Protein AF-A0A4S8K5V3-F1 (afdb_monomer_lite)

Sequence (275 aa):
MLIMARLCIPFEGARKRKRGEQSFGFDSFCDTGNPTPLTGSFQDKLKALLMFAHPEAVEQGELQCHSFQLELHRHPPTSVRLFVLEEDAETSTCRRCRYCVSVGWGHHIICSKRIHFVLPTKDTLSEVQNICLHANAEWSKKPTAGSKLVNTNRCLLHGVLHSNGFGHLLRINGFEGGSHFLSGHQIMDLWDRICTALQVRKMSVIDASTKGKMELRLVHGVAYGEPWFGRWGYRFGQGSYGVTEQMYQRSVDALHALPLRLLLPRLAASVVKSQ

Structure (mmCIF, N/CA/C/O backbone):
data_AF-A0A4S8K5V3-F1
#
_entry.id   AF-A0A4S8K5V3-F1
#
loop_
_atom_site.group_PDB
_atom_site.id
_atom_site.type_symbol
_atom_site.label_atom_id
_atom_site.label_alt_id
_atom_site.label_comp_id
_atom_site.label_asym_id
_atom_site.label_entity_id
_atom_site.label_seq_id
_atom_site.pdbx_PDB_ins_code
_atom_site.Cartn_x
_atom_site.Cartn_y
_atom_site.Cartn_z
_atom_site.occupancy
_atom_site.B_iso_or_equiv
_atom_site.auth_seq_id
_atom_site.auth_comp_id
_atom_site.auth_asym_id
_atom_site.auth_atom_id
_atom_site.pdbx_PDB_model_num
ATOM 1 N N . MET A 1 1 ? -3.700 -50.483 47.933 1.00 25.81 1 MET A N 1
ATOM 2 C CA . MET A 1 1 ? -3.399 -49.107 48.399 1.00 25.81 1 MET A CA 1
ATOM 3 C C . MET A 1 1 ? -2.179 -48.640 47.623 1.00 25.81 1 MET A C 1
ATOM 5 O O . MET A 1 1 ? -1.209 -49.369 47.636 1.00 25.81 1 MET A O 1
ATOM 9 N N . LEU A 1 2 ? -2.141 -47.541 46.880 1.00 22.44 2 LEU A N 1
ATOM 10 C CA . LEU A 1 2 ? -3.020 -46.385 46.769 1.00 22.44 2 LEU A CA 1
ATOM 11 C C . LEU A 1 2 ? -2.903 -45.851 45.327 1.00 22.44 2 LEU A C 1
ATOM 13 O O . LEU A 1 2 ? -1.833 -45.893 44.726 1.00 22.44 2 LEU A O 1
ATOM 17 N N . ILE A 1 3 ? -4.022 -45.349 44.815 1.00 27.23 3 ILE A N 1
ATOM 18 C CA . ILE A 1 3 ? -4.157 -44.520 43.613 1.00 27.23 3 ILE A CA 1
ATOM 19 C C . ILE A 1 3 ? -3.276 -43.273 43.763 1.00 27.23 3 ILE A C 1
ATOM 21 O O . ILE A 1 3 ? -3.313 -42.658 44.825 1.00 27.23 3 ILE A O 1
ATOM 25 N N . MET A 1 4 ? -2.568 -42.845 42.713 1.00 23.55 4 MET A N 1
ATOM 26 C CA . MET A 1 4 ? -2.084 -41.463 42.619 1.00 23.55 4 MET A CA 1
ATOM 27 C C . MET A 1 4 ? -2.477 -40.858 41.274 1.00 23.55 4 MET A C 1
ATOM 29 O O . MET A 1 4 ? -2.223 -41.404 40.202 1.00 23.55 4 MET A O 1
ATOM 33 N N . ALA A 1 5 ? -3.222 -39.766 41.403 1.00 24.25 5 ALA A N 1
ATOM 34 C CA . ALA A 1 5 ? -4.089 -39.156 40.421 1.00 24.25 5 ALA A CA 1
ATOM 35 C C . ALA A 1 5 ? -3.335 -38.274 39.418 1.00 24.25 5 ALA A C 1
ATOM 37 O O . ALA A 1 5 ? -2.303 -37.679 39.726 1.00 24.25 5 ALA A O 1
ATOM 38 N N . ARG A 1 6 ? -3.918 -38.137 38.220 1.00 26.72 6 ARG A N 1
ATOM 39 C CA . ARG A 1 6 ? -3.572 -37.094 37.247 1.00 26.72 6 ARG A CA 1
ATOM 40 C C . ARG A 1 6 ? -3.743 -35.719 37.892 1.00 26.72 6 ARG A C 1
ATOM 42 O O . ARG A 1 6 ? -4.863 -35.332 38.220 1.00 26.72 6 ARG A O 1
ATOM 49 N N . LEU A 1 7 ? -2.657 -34.958 37.984 1.00 25.70 7 LEU A N 1
ATOM 50 C CA . LEU A 1 7 ? -2.734 -33.524 38.228 1.00 25.70 7 LEU A CA 1
ATOM 51 C C . LEU A 1 7 ? -3.094 -32.834 36.901 1.00 25.70 7 LEU A C 1
ATOM 53 O O . LEU A 1 7 ? -2.230 -32.472 36.105 1.00 25.70 7 LEU A O 1
ATOM 57 N N . CYS A 1 8 ? -4.393 -32.704 36.628 1.00 26.44 8 CYS A N 1
ATOM 58 C CA . CYS A 1 8 ? -4.882 -31.705 35.685 1.00 26.44 8 CYS A CA 1
ATOM 59 C C . CYS A 1 8 ? -4.712 -30.335 36.346 1.00 26.44 8 CYS A C 1
ATOM 61 O O . CYS A 1 8 ? -5.480 -29.976 37.235 1.00 26.44 8 CYS A O 1
ATOM 63 N N . ILE A 1 9 ? -3.696 -29.584 35.925 1.00 31.38 9 ILE A N 1
ATOM 64 C CA . ILE A 1 9 ? -3.598 -28.160 36.248 1.00 31.38 9 ILE A CA 1
ATOM 65 C C . ILE A 1 9 ? -4.705 -27.453 35.446 1.00 31.38 9 ILE A C 1
ATOM 67 O O . ILE A 1 9 ? -4.761 -27.637 34.225 1.00 31.38 9 ILE A O 1
ATOM 71 N N . PRO A 1 10 ? -5.615 -26.698 36.088 1.00 26.08 10 PRO A N 1
ATOM 72 C CA . PRO A 1 10 ? -6.684 -26.006 35.386 1.00 26.08 10 PRO A CA 1
ATOM 73 C C . PRO A 1 10 ? -6.108 -24.972 34.421 1.00 26.08 10 PRO A C 1
ATOM 75 O O . PRO A 1 10 ? -5.265 -24.156 34.784 1.00 26.08 10 PRO A O 1
ATOM 78 N N . PHE A 1 11 ? -6.605 -25.007 33.188 1.00 32.34 11 PHE A N 1
ATOM 79 C CA . PHE A 1 11 ? -6.455 -23.946 32.205 1.00 32.34 11 PHE A CA 1
ATOM 80 C C . PHE A 1 11 ? -7.181 -22.701 32.734 1.00 32.34 11 PHE A C 1
ATOM 82 O O . PHE A 1 11 ? -8.391 -22.545 32.556 1.00 32.34 11 PHE A O 1
ATOM 89 N N . GLU A 1 12 ? -6.463 -21.839 33.451 1.00 29.78 12 GLU A N 1
ATOM 90 C CA . GLU A 1 12 ? -6.995 -20.556 33.888 1.00 29.78 12 GLU A CA 1
ATOM 91 C C . GLU A 1 12 ? -7.016 -19.564 32.724 1.00 29.78 12 GLU A C 1
ATOM 93 O O . GLU A 1 12 ? -5.990 -19.132 32.203 1.00 29.78 12 GLU A O 1
ATOM 98 N N . GLY A 1 13 ? -8.235 -19.160 32.371 1.00 27.83 13 GLY A N 1
ATOM 99 C CA . GLY A 1 13 ? -8.479 -17.846 31.801 1.00 27.83 13 GLY A CA 1
ATOM 100 C C . GLY A 1 13 ? -8.656 -17.795 30.291 1.00 27.83 13 GLY A C 1
ATOM 101 O O . GLY A 1 13 ? -8.020 -16.980 29.628 1.00 27.83 13 GLY A O 1
ATOM 102 N N . ALA A 1 14 ? -9.630 -18.535 29.751 1.00 36.06 14 ALA A N 1
ATOM 103 C CA . ALA A 1 14 ? -10.390 -18.007 28.622 1.00 36.06 14 ALA A CA 1
ATOM 104 C C . ALA A 1 14 ? -10.980 -16.655 29.062 1.00 36.06 14 ALA A C 1
ATOM 106 O O . ALA A 1 14 ? -11.999 -16.604 29.758 1.00 36.06 14 ALA A O 1
ATOM 107 N N . ARG A 1 15 ? -10.292 -15.550 28.739 1.00 42.25 15 ARG A N 1
ATOM 108 C CA . ARG A 1 15 ? -10.806 -14.197 28.965 1.00 42.25 15 ARG A CA 1
ATOM 109 C C . ARG A 1 15 ? -12.171 -14.139 28.292 1.00 42.25 15 ARG A C 1
ATOM 111 O O . ARG A 1 15 ? -12.266 -14.243 27.072 1.00 42.25 15 ARG A O 1
ATOM 118 N N . LYS A 1 16 ? -13.226 -14.024 29.104 1.00 34.31 16 LYS A N 1
ATOM 119 C CA . LYS A 1 16 ? -14.584 -13.741 28.639 1.00 34.31 16 LYS A CA 1
ATOM 120 C C . LYS A 1 16 ? -14.487 -12.589 27.642 1.00 34.31 16 LYS A C 1
ATOM 122 O O . LYS A 1 16 ? -14.125 -11.482 28.041 1.00 34.31 16 LYS A O 1
ATOM 127 N N . ARG A 1 17 ? -14.765 -12.872 26.364 1.00 43.00 17 ARG A N 1
ATOM 128 C CA . ARG A 1 17 ? -14.846 -11.869 25.297 1.00 43.00 17 ARG A CA 1
ATOM 129 C C . ARG A 1 17 ? -15.726 -10.733 25.807 1.00 43.00 17 ARG A C 1
ATOM 131 O O . ARG A 1 17 ? -16.902 -10.955 26.112 1.00 43.00 17 ARG A O 1
ATOM 138 N N . LYS A 1 18 ? -15.154 -9.535 25.959 1.00 42.91 18 LYS A N 1
ATOM 139 C CA . LYS A 1 18 ? -15.956 -8.337 26.200 1.00 42.91 18 LYS A CA 1
ATOM 140 C C . LYS A 1 18 ? -16.881 -8.207 24.996 1.00 42.91 18 LYS A C 1
ATOM 142 O O . LYS A 1 18 ? -16.439 -8.234 23.853 1.00 42.91 18 LYS A O 1
ATOM 147 N N . ARG A 1 19 ? -18.178 -8.145 25.274 1.00 35.25 19 ARG A N 1
ATOM 148 C CA . ARG A 1 19 ? -19.266 -7.973 24.311 1.00 35.25 19 ARG A CA 1
ATOM 149 C C . ARG A 1 19 ? -18.982 -6.709 23.475 1.00 35.25 19 ARG A C 1
ATOM 151 O O . ARG A 1 19 ? -19.295 -5.620 23.935 1.00 35.25 19 ARG A O 1
ATOM 158 N N . GLY A 1 20 ? -18.315 -6.851 22.324 1.00 52.03 20 GLY A N 1
ATOM 159 C CA . GLY A 1 20 ? -17.924 -5.735 21.448 1.00 52.03 20 GLY A CA 1
ATOM 160 C C . GLY A 1 20 ? -16.581 -5.870 20.712 1.00 52.03 20 GLY A C 1
ATOM 161 O O . GLY A 1 20 ? -16.365 -5.136 19.757 1.00 52.03 20 GLY A O 1
ATOM 162 N N . GLU A 1 21 ? -15.691 -6.789 21.099 1.00 62.09 21 GLU A N 1
ATOM 163 C CA . GLU A 1 21 ? -14.404 -6.987 20.405 1.00 62.09 21 GLU A CA 1
ATOM 164 C C . GLU A 1 21 ? -14.609 -7.903 19.184 1.00 62.09 21 GLU A C 1
ATOM 166 O O . GLU A 1 21 ? -14.664 -9.129 19.309 1.00 62.09 21 GLU A O 1
ATOM 171 N N . GLN A 1 22 ? -14.843 -7.300 18.015 1.00 83.19 22 GLN A N 1
ATOM 172 C CA . GLN A 1 22 ? -14.943 -8.026 16.749 1.00 83.19 22 GLN A CA 1
ATOM 173 C C . GLN A 1 22 ? -13.544 -8.324 16.213 1.00 83.19 22 GLN A C 1
ATOM 175 O O . GLN A 1 22 ? -12.712 -7.429 16.067 1.00 83.19 22 GLN A O 1
ATOM 180 N N . SER A 1 23 ? -13.301 -9.595 15.914 1.00 89.62 23 SER A N 1
ATOM 181 C CA . SER A 1 23 ? -12.100 -10.050 15.236 1.00 89.62 23 SER A CA 1
ATOM 182 C C . SER A 1 23 ? -12.428 -10.468 13.807 1.00 89.62 23 SER A C 1
ATOM 184 O O . SER A 1 23 ? -13.520 -10.960 13.516 1.00 89.62 23 SER A O 1
ATOM 186 N N . PHE A 1 24 ? -11.474 -10.262 12.905 1.00 94.69 24 PHE A N 1
ATOM 187 C CA . PHE A 1 24 ? -11.618 -10.569 11.485 1.00 94.69 24 PHE A CA 1
ATOM 188 C C . PHE A 1 24 ? -10.511 -11.516 11.049 1.00 94.69 24 PHE A C 1
ATOM 190 O O . PHE A 1 24 ? -9.376 -11.379 11.491 1.00 94.69 24 PHE A O 1
ATOM 197 N N . GLY A 1 25 ? -10.792 -12.463 10.156 1.00 95.06 25 GLY A N 1
ATOM 198 C CA . GLY A 1 25 ? -9.727 -13.284 9.580 1.00 95.06 25 GLY A CA 1
ATOM 199 C C . GLY A 1 25 ? -8.790 -12.412 8.747 1.00 95.06 25 GLY A C 1
ATOM 200 O O . GLY A 1 25 ? -9.257 -11.729 7.834 1.00 95.06 25 GLY A O 1
ATOM 201 N N . PHE A 1 26 ? -7.486 -12.449 9.023 1.00 95.81 26 PHE A N 1
ATOM 202 C CA . PHE A 1 26 ? -6.473 -11.660 8.316 1.00 95.81 26 PHE A CA 1
ATOM 203 C C . PHE A 1 26 ? -6.568 -11.867 6.802 1.00 95.81 26 PHE A C 1
ATOM 205 O O . PHE A 1 26 ? -6.642 -10.899 6.052 1.00 95.81 26 PHE A O 1
ATOM 212 N N . ASP A 1 27 ? -6.670 -13.121 6.359 1.00 94.25 27 ASP A N 1
ATOM 213 C CA . ASP A 1 27 ? -6.760 -13.501 4.944 1.00 94.25 27 ASP A CA 1
ATOM 214 C C . ASP A 1 27 ? -8.152 -13.267 4.336 1.00 94.25 27 ASP A C 1
ATOM 216 O O . ASP A 1 27 ? -8.333 -13.504 3.153 1.00 94.25 27 ASP A O 1
ATOM 220 N N . SER A 1 28 ? -9.112 -12.723 5.100 1.00 94.31 28 SER A N 1
ATOM 221 C CA . SER A 1 28 ? -10.482 -12.405 4.641 1.00 94.31 28 SER A CA 1
ATOM 222 C C . SER A 1 28 ? -10.911 -10.938 4.834 1.00 94.31 28 SER A C 1
ATOM 224 O O . SER A 1 28 ? -11.996 -10.540 4.413 1.00 94.31 28 SER A O 1
ATOM 226 N N . PHE A 1 29 ? -10.119 -10.138 5.553 1.00 96.25 29 PHE A N 1
ATOM 227 C CA . PHE A 1 29 ? -10.461 -8.757 5.891 1.00 96.25 29 PHE A CA 1
ATOM 228 C C . PHE A 1 29 ? -10.488 -7.863 4.644 1.00 96.25 29 PHE A C 1
ATOM 230 O O . PHE A 1 29 ? -9.549 -7.884 3.851 1.00 96.25 29 PHE A O 1
ATOM 237 N N . CYS A 1 30 ? -11.545 -7.057 4.498 1.00 94.44 30 CYS A N 1
ATOM 238 C CA . CYS A 1 30 ? -11.813 -6.235 3.312 1.00 94.44 30 CYS A CA 1
ATOM 239 C C . CYS A 1 30 ? -12.031 -7.027 2.010 1.00 94.44 30 CYS A C 1
ATOM 241 O O . CYS A 1 30 ? -12.045 -6.429 0.935 1.00 94.44 30 CYS A O 1
ATOM 243 N N . ASP A 1 31 ? -12.260 -8.342 2.079 1.00 91.88 31 ASP A N 1
ATOM 244 C CA . ASP A 1 31 ? -12.846 -9.064 0.951 1.00 91.88 31 ASP A CA 1
ATOM 245 C C . ASP A 1 31 ? -14.323 -8.711 0.775 1.00 91.88 31 ASP A C 1
ATOM 247 O O . ASP A 1 31 ? -14.964 -8.121 1.648 1.00 91.88 31 ASP A O 1
ATOM 251 N N . THR A 1 32 ? -14.874 -9.064 -0.387 1.00 82.19 32 THR A N 1
ATOM 252 C CA . THR A 1 32 ? -16.260 -8.753 -0.755 1.00 82.19 32 THR A CA 1
ATOM 253 C C . THR A 1 32 ? -17.230 -9.172 0.353 1.00 82.19 32 THR A C 1
ATOM 255 O O . THR A 1 32 ? -17.466 -10.356 0.573 1.00 82.19 32 THR A O 1
ATOM 258 N N . GLY A 1 33 ? -17.808 -8.183 1.041 1.00 77.56 33 GLY A N 1
ATOM 259 C CA . GLY A 1 33 ? -18.785 -8.399 2.108 1.00 77.56 33 GLY A CA 1
ATOM 260 C C . GLY A 1 33 ? -18.224 -8.538 3.529 1.00 77.56 33 GLY A C 1
ATOM 261 O O . GLY A 1 33 ? -19.024 -8.737 4.436 1.00 77.56 33 GLY A O 1
ATOM 262 N N . ASN A 1 34 ? -16.913 -8.397 3.757 1.00 86.88 34 ASN A N 1
ATOM 263 C CA . ASN A 1 34 ? -16.297 -8.488 5.087 1.00 86.88 34 ASN A CA 1
ATOM 264 C C . ASN A 1 34 ? -15.554 -7.184 5.463 1.00 86.88 34 ASN A C 1
ATOM 266 O O . ASN A 1 34 ? -14.576 -6.844 4.797 1.00 86.88 34 ASN A O 1
ATOM 270 N N . PRO A 1 35 ? -15.953 -6.443 6.517 1.00 83.25 35 PRO A N 1
ATOM 271 C CA . PRO A 1 35 ? -17.022 -6.744 7.483 1.00 83.25 35 PRO A CA 1
ATOM 272 C C . PRO A 1 35 ? -18.444 -6.567 6.934 1.00 83.25 35 PRO A C 1
ATOM 274 O O . PRO A 1 35 ? -19.395 -7.118 7.479 1.00 83.25 35 PRO A O 1
ATOM 277 N N . THR A 1 36 ? -18.597 -5.775 5.875 1.00 87.25 36 THR A N 1
ATOM 278 C CA . THR A 1 36 ? -19.872 -5.500 5.208 1.00 87.25 36 THR A CA 1
ATOM 279 C C . THR A 1 36 ? -19.596 -5.012 3.782 1.00 87.25 36 THR A C 1
ATOM 281 O O . THR A 1 36 ? -18.497 -4.512 3.519 1.00 87.25 36 THR A O 1
ATOM 284 N N . PRO A 1 37 ? -20.545 -5.110 2.836 1.00 89.00 37 PRO A N 1
ATOM 285 C CA . PRO A 1 37 ? -20.412 -4.447 1.545 1.00 89.00 37 PRO A CA 1
ATOM 286 C C . PRO A 1 37 ? -20.234 -2.926 1.704 1.00 89.00 37 PRO A C 1
ATOM 288 O O . PRO A 1 37 ? -21.120 -2.229 2.195 1.00 89.00 37 PRO A O 1
ATOM 291 N N . LEU A 1 38 ? -19.085 -2.398 1.271 1.00 90.12 38 LEU A N 1
ATOM 292 C CA . LEU A 1 38 ? -18.783 -0.966 1.338 1.00 90.12 38 LEU A CA 1
ATOM 293 C C . LEU A 1 38 ? -19.323 -0.236 0.095 1.00 90.12 38 LEU A C 1
ATOM 295 O O . LEU A 1 38 ? -18.782 -0.365 -1.011 1.00 90.12 38 LEU A O 1
ATOM 299 N N . THR A 1 39 ? -20.373 0.564 0.279 1.00 90.69 39 THR A N 1
ATOM 300 C CA . THR A 1 39 ? -21.042 1.348 -0.776 1.00 90.69 39 THR A CA 1
ATOM 301 C C . THR A 1 39 ? -20.779 2.848 -0.644 1.00 90.69 39 THR A C 1
ATOM 303 O O . THR A 1 39 ? -20.505 3.336 0.448 1.00 90.69 39 THR A O 1
ATOM 306 N N . GLY A 1 40 ? -20.920 3.593 -1.743 1.00 93.25 40 GLY A N 1
ATOM 307 C CA . GLY A 1 40 ? -20.775 5.053 -1.751 1.00 93.25 40 GLY A CA 1
ATOM 308 C C . GLY A 1 40 ? -19.366 5.531 -2.102 1.00 93.25 40 GLY A C 1
ATOM 309 O O . GLY A 1 40 ? -18.588 4.806 -2.729 1.00 93.25 40 GLY A O 1
ATOM 310 N N . SER A 1 41 ? -19.059 6.775 -1.734 1.00 94.44 41 SER A N 1
ATOM 311 C CA . SER A 1 41 ? -17.757 7.402 -1.984 1.00 94.44 41 SER A CA 1
ATOM 312 C C . SER A 1 41 ? -16.651 6.795 -1.113 1.00 94.44 41 SER A C 1
ATOM 314 O O . SER A 1 41 ? -16.930 6.143 -0.110 1.00 94.44 41 SER A O 1
ATOM 316 N N . PHE A 1 42 ? -15.380 7.072 -1.433 1.00 93.81 42 PHE A N 1
ATOM 317 C CA . PHE A 1 42 ? -14.234 6.688 -0.591 1.00 93.81 42 PHE A CA 1
ATOM 318 C C . PHE A 1 42 ? -14.453 7.020 0.898 1.00 93.81 42 PHE A C 1
ATOM 320 O O . PHE A 1 42 ? -14.155 6.208 1.772 1.00 93.81 42 PHE A O 1
ATOM 327 N N . GLN A 1 43 ? -15.014 8.197 1.192 1.00 92.69 43 GLN A N 1
ATOM 328 C CA . GLN A 1 43 ? -15.255 8.636 2.565 1.00 92.69 43 GLN A CA 1
ATOM 329 C C . GLN A 1 43 ? -16.387 7.856 3.235 1.00 92.69 43 GLN A C 1
ATOM 331 O O . GLN A 1 43 ? -16.269 7.525 4.413 1.00 92.69 43 GLN A O 1
ATOM 336 N N . ASP A 1 44 ? -17.457 7.544 2.501 1.00 94.69 44 ASP A N 1
ATOM 337 C CA . ASP A 1 44 ? -18.570 6.740 3.023 1.00 94.69 44 ASP A CA 1
ATOM 338 C C . ASP A 1 44 ? -18.091 5.330 3.364 1.00 94.69 44 ASP A C 1
ATOM 340 O O . ASP A 1 44 ? -18.373 4.816 4.445 1.00 94.69 44 ASP A O 1
ATOM 344 N N . LYS A 1 45 ? -17.275 4.744 2.483 1.00 95.25 45 LYS A N 1
ATOM 345 C CA . LYS A 1 45 ? -16.673 3.423 2.681 1.00 95.25 45 LYS A CA 1
ATOM 346 C C . LYS A 1 45 ? -15.699 3.391 3.851 1.00 95.25 45 LYS A C 1
ATOM 348 O O . LYS A 1 45 ? -15.747 2.457 4.645 1.00 95.25 45 LYS A O 1
ATOM 353 N N . LEU A 1 46 ? -14.840 4.405 3.982 1.00 94.38 46 LEU A N 1
ATOM 354 C CA . LEU A 1 46 ? -13.916 4.516 5.110 1.00 94.38 46 LEU A CA 1
ATOM 355 C C . LEU A 1 46 ? -14.678 4.627 6.434 1.00 94.38 46 LEU A C 1
ATOM 357 O O . LEU A 1 46 ? -14.387 3.879 7.364 1.00 94.38 46 LEU A O 1
ATOM 361 N N . LYS A 1 47 ? -15.680 5.512 6.506 1.00 93.88 47 LYS A N 1
ATOM 362 C CA . LYS A 1 47 ? -16.538 5.642 7.691 1.00 93.88 47 LYS A CA 1
ATOM 363 C C . LYS A 1 47 ? -17.222 4.319 8.013 1.00 93.88 47 LYS A C 1
ATOM 365 O O . LYS A 1 47 ? -17.174 3.891 9.159 1.00 93.88 47 LYS A O 1
ATOM 370 N N . ALA A 1 48 ? -17.799 3.659 7.007 1.00 94.31 48 ALA A N 1
ATOM 371 C CA . ALA A 1 48 ? -18.473 2.378 7.178 1.00 94.31 48 ALA A CA 1
ATOM 372 C C . ALA A 1 48 ? -17.528 1.285 7.698 1.00 94.31 48 ALA A C 1
ATOM 374 O O . ALA A 1 48 ? -17.916 0.536 8.589 1.00 94.31 48 ALA A O 1
ATOM 375 N N . LEU A 1 49 ? -16.286 1.224 7.204 1.00 95.19 49 LEU A N 1
ATOM 376 C CA . LEU A 1 49 ? -15.260 0.309 7.707 1.00 95.19 49 LEU A CA 1
ATOM 377 C C . LEU A 1 49 ? -14.927 0.597 9.181 1.00 95.19 49 LEU A C 1
ATOM 379 O O . LEU A 1 49 ? -14.898 -0.325 9.994 1.00 95.19 49 LEU A O 1
ATOM 383 N N . LEU A 1 50 ? -14.725 1.870 9.537 1.00 93.69 50 LEU A N 1
ATOM 384 C CA . LEU A 1 50 ? -14.368 2.289 10.897 1.00 93.69 50 LEU A CA 1
ATOM 385 C C . LEU A 1 50 ? -15.470 2.039 11.938 1.00 93.69 50 LEU A C 1
ATOM 387 O O . LEU A 1 50 ? -15.149 1.914 13.115 1.00 93.69 50 LEU A O 1
ATOM 391 N N . MET A 1 51 ? -16.738 1.876 11.537 1.00 93.44 51 MET A N 1
ATOM 392 C CA . MET A 1 51 ? -17.817 1.485 12.465 1.00 93.44 51 MET A CA 1
ATOM 393 C C . MET A 1 51 ? -17.584 0.116 13.123 1.00 93.44 51 MET A C 1
ATOM 395 O O . MET A 1 51 ? -18.146 -0.155 14.181 1.00 93.44 51 MET A O 1
ATOM 399 N N . PHE A 1 52 ? -16.783 -0.747 12.493 1.00 93.31 52 PHE A N 1
ATOM 400 C CA . PHE A 1 52 ? -16.437 -2.078 13.000 1.00 93.31 52 PHE A CA 1
ATOM 401 C C . PHE A 1 52 ? -15.108 -2.094 13.768 1.00 93.31 52 PHE A C 1
ATOM 403 O O . PHE A 1 52 ? -14.684 -3.141 14.256 1.00 93.31 52 PHE A O 1
ATOM 410 N N . ALA A 1 53 ? -14.429 -0.950 13.850 1.00 93.12 53 ALA A N 1
ATOM 411 C CA . ALA A 1 53 ? -13.154 -0.830 14.529 1.00 93.12 53 ALA A CA 1
ATOM 412 C C . ALA A 1 53 ? -13.343 -0.593 16.031 1.00 93.12 53 ALA A C 1
ATOM 414 O O . ALA A 1 53 ? -14.313 0.027 16.473 1.00 93.12 53 ALA A O 1
ATOM 415 N N . HIS A 1 54 ? -12.372 -1.027 16.826 1.00 92.12 54 HIS A N 1
ATOM 416 C CA . HIS A 1 54 ? -12.288 -0.655 18.228 1.00 92.12 54 HIS A CA 1
ATOM 417 C C . HIS A 1 54 ? -11.726 0.772 18.355 1.00 92.12 54 HIS A C 1
ATOM 419 O O . HIS A 1 54 ? -10.627 1.020 17.857 1.00 92.12 54 HIS A O 1
ATOM 425 N N . PRO A 1 55 ? -12.430 1.725 18.994 1.00 91.19 55 PRO A N 1
ATOM 426 C CA . PRO A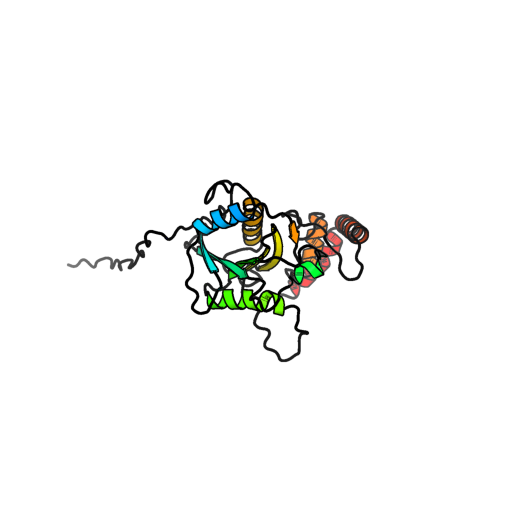 1 55 ? -11.874 3.047 19.262 1.00 91.19 55 PRO A CA 1
ATOM 427 C C . PRO A 1 55 ? -10.790 2.950 20.341 1.00 91.19 55 PRO A C 1
ATOM 429 O O . PRO A 1 55 ? -11.032 2.439 21.434 1.00 91.19 55 PRO A O 1
ATOM 432 N N . GLU A 1 56 ? -9.600 3.460 20.044 1.00 89.00 56 GLU A N 1
ATOM 433 C CA . GLU A 1 56 ? -8.456 3.439 20.956 1.00 89.00 56 GLU A CA 1
ATOM 434 C C . GLU A 1 56 ? -8.371 4.770 21.714 1.00 89.00 56 GLU A C 1
ATOM 436 O O . GLU A 1 56 ? -8.383 5.849 21.115 1.00 89.00 56 GLU A O 1
ATOM 441 N N . ALA A 1 57 ? -8.277 4.709 23.044 1.00 78.56 57 ALA A N 1
ATOM 442 C CA . ALA A 1 57 ? -8.133 5.904 23.870 1.00 78.56 57 ALA A CA 1
ATOM 443 C C . ALA A 1 57 ? -6.724 6.495 23.705 1.00 78.56 57 ALA A C 1
ATOM 445 O O . ALA A 1 57 ? -5.721 5.838 23.982 1.00 78.56 57 ALA A O 1
ATOM 446 N N . VAL A 1 58 ? -6.648 7.749 23.262 1.00 70.31 58 VAL A N 1
ATOM 447 C CA . VAL A 1 58 ? -5.390 8.476 23.069 1.00 70.31 58 VAL A CA 1
ATOM 448 C C . VAL A 1 58 ? -5.205 9.475 24.212 1.00 70.31 58 VAL A C 1
ATOM 450 O O . VAL A 1 58 ? -6.012 10.385 24.376 1.00 70.31 58 VAL A O 1
ATOM 453 N N . GLU A 1 59 ? -4.135 9.317 25.001 1.00 57.72 59 GLU A N 1
ATOM 454 C CA . GLU A 1 59 ? -3.867 10.144 26.196 1.00 57.72 59 GLU A CA 1
ATOM 455 C C . GLU A 1 59 ? -3.473 11.603 25.887 1.00 57.72 59 GLU A C 1
ATOM 457 O O . GLU A 1 59 ? -3.453 12.440 26.786 1.00 57.72 59 GLU A O 1
ATOM 462 N N . GLN A 1 60 ? -3.182 11.941 24.627 1.00 52.41 60 GLN A N 1
ATOM 463 C CA . GLN A 1 60 ? -2.807 13.294 24.209 1.00 52.41 60 GLN A CA 1
ATOM 464 C C . GLN A 1 60 ? -3.460 13.660 22.871 1.00 52.41 60 GLN A C 1
ATOM 466 O O . GLN A 1 60 ? -2.964 13.258 21.828 1.00 52.41 60 GLN A O 1
ATOM 471 N N . GLY A 1 61 ? -4.546 14.439 22.929 1.00 52.47 61 GLY A N 1
ATOM 472 C CA . GLY A 1 61 ? -4.967 15.406 21.902 1.00 52.47 61 GLY A CA 1
ATOM 473 C C . GLY A 1 61 ? -5.252 14.913 20.470 1.00 52.47 61 GLY A C 1
ATOM 474 O O . GLY A 1 61 ? -4.361 14.502 19.739 1.00 52.47 61 GLY A O 1
ATOM 475 N N . GLU A 1 62 ? -6.506 15.102 20.045 1.00 58.12 62 GLU A N 1
ATOM 476 C CA . GLU A 1 62 ? -7.007 15.250 18.657 1.00 58.12 62 GLU A CA 1
ATOM 477 C C . GLU A 1 62 ? -6.858 14.104 17.641 1.00 58.12 62 GLU A C 1
ATOM 479 O O . GLU A 1 62 ? -7.608 14.083 16.665 1.00 58.12 62 GLU A O 1
ATOM 484 N N . LEU A 1 63 ? -5.973 13.127 17.835 1.00 68.75 63 LEU A N 1
ATOM 485 C CA . LEU A 1 63 ? -5.841 12.011 16.892 1.00 68.75 63 LEU A CA 1
ATOM 486 C C . LEU A 1 63 ? -6.919 10.951 17.146 1.00 68.75 63 LEU A C 1
ATOM 488 O O . LEU A 1 63 ? -6.909 10.266 18.169 1.00 68.75 63 LEU A O 1
ATOM 492 N N . GLN A 1 64 ? -7.828 10.779 16.184 1.00 85.94 64 GLN A N 1
ATOM 493 C CA . GLN A 1 64 ? -8.782 9.672 16.206 1.00 85.94 64 GLN A CA 1
ATOM 494 C C . GLN A 1 64 ? -8.060 8.387 15.801 1.00 85.94 64 GLN A C 1
ATOM 496 O O . GLN A 1 64 ? -7.613 8.251 14.660 1.00 85.94 64 GLN A O 1
ATOM 501 N N . CYS A 1 65 ? -7.932 7.456 16.746 1.00 90.69 65 CYS A N 1
ATOM 502 C CA . CYS A 1 65 ? -7.277 6.171 16.545 1.00 90.69 65 CYS A CA 1
ATOM 503 C C . CYS A 1 65 ? -8.295 5.041 16.685 1.00 90.69 65 CYS A C 1
ATOM 505 O O . CYS A 1 65 ? -9.061 4.986 17.647 1.00 90.69 65 CYS A O 1
ATOM 507 N N . HIS A 1 66 ? -8.267 4.126 15.730 1.00 93.44 66 HIS A N 1
ATOM 508 C CA . HIS A 1 66 ? -9.091 2.934 15.712 1.00 93.44 66 HIS A CA 1
ATOM 509 C C . HIS A 1 66 ? -8.211 1.709 15.477 1.00 93.44 66 HIS A C 1
ATOM 511 O O . HIS A 1 66 ? -7.149 1.820 14.860 1.00 93.44 66 HIS A O 1
ATOM 517 N N . SER A 1 67 ? -8.641 0.534 15.922 1.00 94.56 67 SER A N 1
ATOM 518 C CA . SER A 1 67 ? -7.922 -0.713 15.679 1.00 94.56 67 SER A CA 1
ATOM 519 C C . SER A 1 67 ? -8.839 -1.852 15.243 1.00 94.56 67 SER A C 1
ATOM 521 O O . SER A 1 67 ? -10.008 -1.932 15.616 1.00 94.56 67 SER A O 1
ATOM 523 N N . PHE A 1 68 ? -8.294 -2.747 14.424 1.00 95.44 68 PHE A N 1
ATOM 524 C CA . PHE A 1 68 ? -8.921 -4.001 14.020 1.00 95.44 68 PHE A CA 1
ATOM 525 C C . PHE A 1 68 ? -8.054 -5.160 14.491 1.00 95.44 68 PHE A C 1
ATOM 527 O O . PHE A 1 68 ? -6.858 -5.207 14.186 1.00 95.44 68 PHE A O 1
ATOM 534 N N . GLN A 1 69 ? -8.653 -6.120 15.195 1.00 95.38 69 GLN A N 1
ATOM 535 C CA . GLN A 1 69 ? -7.980 -7.368 15.531 1.00 95.38 69 GLN A CA 1
ATOM 536 C C . GLN A 1 69 ? -8.115 -8.353 14.369 1.00 95.38 69 GLN A C 1
ATOM 538 O O . GLN A 1 69 ? -9.218 -8.768 14.014 1.00 95.38 69 GLN A O 1
ATOM 543 N N . LEU A 1 70 ? -6.981 -8.734 13.783 1.00 95.31 70 LEU A N 1
ATOM 544 C CA . LEU A 1 70 ? -6.906 -9.640 12.644 1.00 95.31 70 LEU A CA 1
ATOM 545 C C . LEU A 1 70 ? -6.342 -10.997 13.081 1.00 95.31 70 LEU A C 1
ATOM 547 O O . LEU A 1 70 ? -5.197 -11.095 13.526 1.00 95.31 70 LEU A O 1
ATOM 551 N N . GLU A 1 71 ? -7.144 -12.048 12.959 1.00 95.25 71 GLU A N 1
ATOM 552 C CA . GLU A 1 71 ? -6.795 -13.424 13.309 1.00 95.25 71 GLU A CA 1
ATOM 553 C C . GLU A 1 71 ? -6.035 -14.106 12.170 1.00 95.25 71 GLU A C 1
ATOM 555 O O . GLU A 1 71 ? -6.484 -14.135 11.024 1.00 95.25 71 GLU A O 1
ATOM 560 N N . LEU A 1 72 ? -4.879 -14.686 12.488 1.00 93.00 72 LEU A N 1
ATOM 561 C CA . LEU A 1 72 ? -4.080 -15.465 11.551 1.00 93.00 72 LEU A CA 1
ATOM 562 C C . LEU A 1 72 ? -4.471 -16.938 11.649 1.00 93.00 72 LEU A C 1
ATOM 564 O O . LEU A 1 72 ? -4.466 -17.512 12.741 1.00 93.00 72 LEU A O 1
ATOM 568 N N . HIS A 1 73 ? -4.723 -17.577 10.508 1.00 88.62 73 HIS A N 1
ATOM 569 C CA . HIS A 1 73 ? -5.036 -19.003 10.458 1.00 88.62 73 HIS A CA 1
ATOM 570 C C . HIS A 1 73 ? -3.770 -19.855 10.672 1.00 88.62 73 HIS A C 1
ATOM 572 O O . HIS A 1 73 ? -3.096 -20.253 9.722 1.00 88.62 73 HIS A O 1
ATOM 578 N N . ARG A 1 74 ? -3.385 -20.072 11.937 1.00 87.12 74 ARG A N 1
ATOM 579 C CA . ARG A 1 74 ? -2.194 -20.851 12.326 1.00 87.12 74 ARG A CA 1
ATOM 580 C C . ARG A 1 74 ? -2.308 -21.454 13.726 1.00 87.12 74 ARG A C 1
ATOM 582 O O . ARG A 1 74 ? -3.138 -21.033 14.528 1.00 87.12 74 ARG A O 1
ATOM 589 N N . HIS A 1 75 ? -1.400 -22.379 14.037 1.00 80.25 75 HIS A N 1
ATOM 590 C CA . HIS A 1 75 ? -1.216 -22.939 15.375 1.00 80.25 75 HIS A CA 1
ATOM 591 C C . HIS A 1 75 ? 0.162 -22.552 15.946 1.00 80.25 75 HIS A C 1
ATOM 593 O O . HIS A 1 75 ? 1.166 -22.803 15.279 1.00 80.25 75 HIS A O 1
ATOM 599 N N . PRO A 1 76 ? 0.240 -21.968 17.160 1.00 84.88 76 PRO A N 1
ATOM 600 C CA . PRO A 1 76 ? -0.875 -21.548 18.019 1.00 84.88 76 PRO A CA 1
ATOM 601 C C . PRO A 1 76 ? -1.651 -20.345 17.437 1.00 84.88 76 PRO A C 1
ATOM 603 O O . PRO A 1 76 ? -1.067 -19.561 16.683 1.00 84.88 76 PRO A O 1
ATOM 606 N N . PRO A 1 77 ? -2.945 -20.169 17.786 1.00 86.06 77 PRO A N 1
ATOM 607 C CA . PRO A 1 77 ? -3.740 -19.032 17.327 1.00 86.06 77 PRO A CA 1
ATOM 608 C C . PRO A 1 77 ? -3.030 -17.715 17.630 1.00 86.06 77 PRO A C 1
ATOM 610 O O . PRO A 1 77 ? -2.649 -17.448 18.769 1.00 86.06 77 PRO A O 1
ATOM 613 N N . THR A 1 78 ? -2.819 -16.911 16.594 1.00 90.94 78 THR A N 1
ATOM 614 C CA . THR A 1 78 ? -2.086 -15.646 16.686 1.00 90.94 78 THR A CA 1
ATOM 615 C C . THR A 1 78 ? -2.935 -14.557 16.056 1.00 90.94 78 THR A C 1
ATOM 617 O O . THR A 1 78 ? -3.476 -14.755 14.971 1.00 90.94 78 THR A O 1
ATOM 620 N N . SER A 1 79 ? -3.034 -13.402 16.703 1.00 91.69 79 SER A N 1
ATOM 621 C CA . SER A 1 79 ? -3.682 -12.222 16.133 1.00 91.69 79 SER A CA 1
ATOM 622 C C . SER A 1 79 ? -2.704 -11.063 16.038 1.00 91.69 79 SER A C 1
ATOM 624 O O . SER A 1 79 ? -1.794 -10.939 16.857 1.00 91.69 79 SER A O 1
ATOM 626 N N . VAL A 1 80 ? -2.923 -10.198 15.058 1.00 92.88 80 VAL A N 1
ATOM 627 C CA . VAL A 1 80 ? -2.226 -8.919 14.905 1.00 92.88 80 VAL A CA 1
ATOM 628 C C . VAL A 1 80 ? -3.246 -7.787 14.947 1.00 92.88 80 VAL A C 1
ATOM 630 O O . VAL A 1 80 ? -4.415 -8.008 14.636 1.00 92.88 80 VAL A O 1
ATOM 633 N N . ARG A 1 81 ? -2.827 -6.578 15.323 1.00 94.12 81 ARG A N 1
ATOM 634 C CA . ARG A 1 81 ? -3.704 -5.400 15.319 1.00 94.12 81 ARG A CA 1
ATOM 635 C C . ARG A 1 81 ? -3.308 -4.426 14.221 1.00 94.12 81 ARG A C 1
ATOM 637 O O . ARG A 1 81 ? -2.168 -3.970 14.173 1.00 94.12 81 ARG A O 1
ATOM 644 N N . LEU A 1 82 ? -4.258 -4.115 13.345 1.00 95.69 82 LEU A N 1
ATOM 645 C CA . LEU A 1 82 ? -4.140 -3.049 12.356 1.00 95.69 82 LEU A CA 1
ATOM 646 C C . LEU A 1 82 ? -4.715 -1.768 12.956 1.00 95.69 82 LEU A C 1
ATOM 648 O O . LEU A 1 82 ? -5.889 -1.742 13.315 1.00 95.69 82 LEU A O 1
ATOM 652 N N . PHE A 1 83 ? -3.914 -0.713 13.028 1.00 95.00 83 PHE A N 1
ATOM 653 C CA . PHE A 1 83 ? -4.341 0.591 13.523 1.00 95.00 83 PHE A CA 1
ATOM 654 C C . PHE A 1 83 ? -4.664 1.534 12.367 1.00 95.00 83 PHE A C 1
ATOM 656 O O . PHE A 1 83 ? -3.960 1.550 11.354 1.00 95.00 83 PHE A O 1
ATOM 663 N N . VAL A 1 84 ? -5.710 2.336 12.545 1.00 95.12 84 VAL A N 1
ATOM 664 C CA . VAL A 1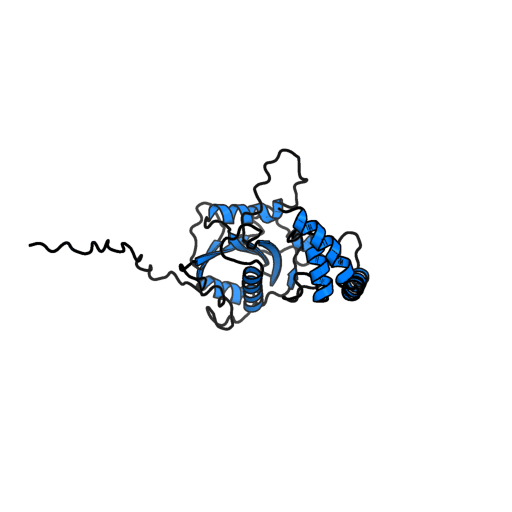 84 ? -6.139 3.382 11.621 1.00 95.12 84 VAL A CA 1
ATOM 665 C C . VAL A 1 84 ? -6.192 4.710 12.363 1.00 95.12 84 VAL A C 1
ATOM 667 O O . VAL A 1 84 ? -6.953 4.857 13.317 1.00 95.12 84 VAL A O 1
ATOM 670 N N . LEU A 1 85 ? -5.369 5.668 11.938 1.00 92.00 85 LEU A N 1
ATOM 671 C CA . LEU A 1 85 ? -5.247 6.976 12.577 1.00 92.00 85 LEU A CA 1
ATOM 672 C C . LEU A 1 85 ? -5.634 8.068 11.595 1.00 92.00 85 LEU A C 1
ATOM 674 O O . LEU A 1 85 ? -5.088 8.126 10.493 1.00 92.00 85 LEU A O 1
ATOM 678 N N . GLU A 1 86 ? -6.537 8.947 12.009 1.00 90.50 86 GLU A N 1
ATOM 679 C CA . GLU A 1 86 ? -6.853 10.162 11.264 1.00 90.50 86 GLU A CA 1
ATOM 680 C C . GLU A 1 86 ? -6.004 11.327 11.779 1.00 90.50 86 GLU A C 1
ATOM 682 O O . GLU A 1 86 ? -6.138 11.752 12.924 1.00 90.50 86 GLU A O 1
ATOM 687 N N . GLU A 1 87 ? -5.130 11.839 10.915 1.00 86.69 87 GLU A N 1
ATOM 688 C CA . GLU A 1 87 ? -4.359 13.066 11.102 1.00 86.69 87 GLU A CA 1
ATOM 689 C C . GLU A 1 87 ? -5.069 14.218 10.376 1.00 86.69 87 GLU A C 1
ATOM 691 O O . GLU A 1 87 ? -5.335 14.135 9.170 1.00 86.69 87 GLU A O 1
ATOM 696 N N . ASP A 1 88 ? -5.336 15.312 11.091 1.00 84.12 88 ASP A N 1
ATOM 697 C CA . ASP A 1 88 ? -5.777 16.565 10.480 1.00 84.12 88 ASP A CA 1
ATOM 698 C C . ASP A 1 88 ? -4.569 17.321 9.905 1.00 84.12 88 ASP A C 1
ATOM 700 O O . ASP A 1 88 ? -3.556 17.547 10.573 1.00 84.12 88 ASP A O 1
ATOM 704 N N . ALA A 1 89 ? -4.649 17.702 8.632 1.00 77.31 89 ALA A N 1
ATOM 705 C CA . ALA A 1 89 ? -3.556 18.392 7.964 1.00 77.31 89 ALA A CA 1
ATOM 706 C C . ALA A 1 89 ? -3.343 19.828 8.471 1.00 77.31 89 ALA A C 1
ATOM 708 O O . ALA A 1 89 ? -2.246 20.360 8.276 1.00 77.31 89 ALA A O 1
ATOM 709 N N . GLU A 1 90 ? -4.348 20.461 9.083 1.00 75.44 90 GLU A N 1
ATOM 710 C CA . GLU A 1 90 ? -4.246 21.822 9.623 1.00 75.44 90 GLU A CA 1
ATOM 711 C C . GLU A 1 90 ? -3.442 21.868 10.922 1.00 75.44 90 GLU A C 1
ATOM 713 O O . GLU A 1 90 ? -2.625 22.782 11.099 1.00 75.44 90 GLU A O 1
ATOM 718 N N . THR A 1 91 ? -3.635 20.866 11.785 1.00 73.62 91 THR A N 1
ATOM 719 C CA . THR A 1 91 ? -2.935 20.717 13.070 1.00 73.62 91 THR A CA 1
ATOM 720 C C . THR A 1 91 ? -1.625 19.936 12.930 1.00 73.62 91 THR A C 1
ATOM 722 O O . THR A 1 91 ? -0.737 20.037 13.778 1.00 73.62 91 THR A O 1
ATOM 725 N N . SER A 1 92 ? -1.446 19.221 11.813 1.00 73.19 92 SER A N 1
ATOM 726 C CA . SER A 1 92 ? -0.198 18.545 11.468 1.00 73.19 92 SER A CA 1
ATOM 727 C C . SER A 1 92 ? 0.978 19.515 11.321 1.00 73.19 92 SER A C 1
ATOM 729 O O . SER A 1 92 ? 0.901 20.573 10.690 1.00 73.19 92 SER A O 1
ATOM 731 N N . THR A 1 93 ? 2.146 19.071 11.790 1.00 68.75 93 THR A N 1
ATOM 732 C CA . THR A 1 93 ? 3.430 19.761 11.576 1.00 68.75 93 THR A CA 1
ATOM 733 C C . THR A 1 93 ? 3.796 19.913 10.093 1.00 68.75 93 THR A C 1
ATOM 735 O O . THR A 1 93 ? 4.645 20.736 9.740 1.00 68.75 93 THR A O 1
ATOM 738 N N . CYS A 1 94 ? 3.160 19.148 9.197 1.00 68.38 94 CYS A N 1
ATOM 739 C CA . CYS A 1 94 ? 3.361 19.245 7.760 1.00 68.38 94 CYS A CA 1
ATOM 740 C C . CYS A 1 94 ? 2.017 19.339 7.031 1.00 68.38 94 CYS A C 1
ATOM 742 O O . CYS A 1 94 ? 1.327 18.340 6.864 1.00 68.38 94 CYS A O 1
ATOM 744 N N . ARG A 1 95 ? 1.668 20.521 6.509 1.00 74.81 95 ARG A N 1
ATOM 745 C CA . ARG A 1 95 ? 0.403 20.741 5.771 1.00 74.81 95 ARG A CA 1
ATOM 746 C C . ARG A 1 95 ? 0.369 20.106 4.379 1.00 74.81 95 ARG A C 1
ATOM 748 O O . ARG A 1 95 ? -0.690 19.756 3.874 1.00 74.81 95 ARG A O 1
ATOM 755 N N . ARG A 1 96 ? 1.535 19.929 3.749 1.00 79.75 96 ARG A N 1
ATOM 756 C CA . ARG A 1 96 ? 1.663 19.345 2.406 1.00 79.75 96 ARG A CA 1
ATOM 757 C C . ARG A 1 96 ? 2.148 17.909 2.495 1.00 79.75 96 ARG A C 1
ATOM 759 O O . ARG A 1 96 ? 3.152 17.644 3.149 1.00 79.75 96 ARG A O 1
ATOM 766 N N . CYS A 1 97 ? 1.501 17.005 1.767 1.00 83.75 97 CYS A N 1
ATOM 767 C CA . CYS A 1 97 ? 2.034 15.656 1.617 1.00 83.75 97 CYS A CA 1
ATOM 768 C C . CYS A 1 97 ? 3.292 15.681 0.739 1.00 83.75 97 CYS A C 1
ATOM 770 O O . CYS A 1 97 ? 3.230 15.988 -0.454 1.00 83.75 97 CYS A O 1
ATOM 772 N N . ARG A 1 98 ? 4.444 15.348 1.325 1.00 81.75 98 ARG A N 1
ATOM 773 C CA . ARG A 1 98 ? 5.731 15.331 0.612 1.00 81.75 98 ARG A CA 1
ATOM 774 C C . ARG A 1 98 ? 5.821 14.208 -0.414 1.00 81.75 98 ARG A C 1
ATOM 776 O O . ARG A 1 98 ? 6.451 14.394 -1.449 1.00 81.75 98 ARG A O 1
ATOM 783 N N . TYR A 1 99 ? 5.146 13.091 -0.163 1.00 85.44 99 TYR A N 1
ATOM 784 C CA . TYR A 1 99 ? 5.075 11.988 -1.115 1.00 85.44 99 TYR A CA 1
ATOM 785 C C . TYR A 1 99 ? 4.281 12.370 -2.367 1.00 85.44 99 TYR A C 1
ATOM 787 O O . TYR A 1 99 ? 4.690 12.029 -3.468 1.00 85.44 99 TYR A O 1
ATOM 795 N N . CYS A 1 100 ? 3.207 13.161 -2.241 1.00 87.50 100 CYS A N 1
ATOM 796 C CA . CYS A 1 100 ? 2.518 13.725 -3.406 1.00 87.50 100 CYS A CA 1
ATOM 797 C C . CYS A 1 100 ? 3.444 14.626 -4.232 1.00 87.50 100 CYS A C 1
ATOM 799 O O . CYS A 1 100 ? 3.394 14.590 -5.456 1.00 87.50 100 CYS A O 1
ATOM 801 N N . VAL A 1 101 ? 4.314 15.408 -3.583 1.00 82.94 101 VAL A N 1
ATOM 802 C CA . VAL A 1 101 ? 5.300 16.237 -4.294 1.00 82.94 101 VAL A CA 1
ATOM 803 C C . VAL A 1 101 ? 6.293 15.362 -5.065 1.00 82.94 101 VAL A C 1
ATOM 805 O O . VAL A 1 101 ? 6.567 15.651 -6.227 1.00 82.94 101 VAL A O 1
ATOM 808 N N . SER A 1 102 ? 6.807 14.286 -4.460 1.00 78.69 102 SER A N 1
ATOM 809 C CA . SER A 1 102 ? 7.819 13.435 -5.103 1.00 78.69 102 SER A CA 1
ATOM 810 C C . SER A 1 102 ? 7.287 12.639 -6.297 1.00 78.69 102 SER A C 1
ATOM 812 O O . SER A 1 102 ? 8.040 12.403 -7.237 1.00 78.69 102 SER A O 1
ATOM 814 N N . VAL A 1 103 ? 6.007 12.255 -6.285 1.00 83.12 103 VAL A N 1
ATOM 815 C CA . VAL A 1 103 ? 5.369 11.497 -7.382 1.00 83.12 103 VAL A CA 1
ATOM 816 C C . VAL A 1 103 ? 4.638 12.385 -8.398 1.00 83.12 103 VAL A C 1
ATOM 818 O O . VAL A 1 103 ? 3.878 11.880 -9.224 1.00 83.12 103 VAL A O 1
ATOM 821 N N . GLY A 1 104 ? 4.810 13.710 -8.311 1.00 82.19 104 GLY A N 1
ATOM 822 C CA . GLY A 1 104 ? 4.223 14.661 -9.260 1.00 82.19 104 GLY A CA 1
ATOM 823 C C . GLY A 1 104 ? 2.723 14.913 -9.070 1.00 82.19 104 GLY A C 1
ATOM 824 O O . GLY A 1 104 ? 2.069 15.478 -9.942 1.00 82.19 104 GLY A O 1
ATOM 825 N N . TRP A 1 105 ? 2.148 14.545 -7.927 1.00 86.56 105 TRP A N 1
ATOM 826 C CA . TRP A 1 105 ? 0.740 14.783 -7.583 1.00 86.56 105 TRP A CA 1
ATOM 827 C C . TRP A 1 105 ? 0.541 16.151 -6.923 1.00 86.56 105 TRP A C 1
ATOM 829 O O . TRP A 1 105 ? -0.149 16.277 -5.911 1.00 86.56 105 TRP A O 1
ATOM 839 N N . GLY A 1 106 ? 1.137 17.197 -7.506 1.00 74.12 106 GLY A N 1
ATOM 840 C CA . GLY A 1 106 ? 1.099 18.576 -6.999 1.00 74.12 106 GLY A CA 1
ATOM 841 C C . GLY A 1 106 ? -0.318 19.100 -6.732 1.00 74.12 106 GLY A C 1
ATOM 842 O O . GLY A 1 106 ? -0.540 19.816 -5.763 1.00 74.12 106 GLY A O 1
ATOM 843 N N . HIS A 1 107 ? -1.300 18.670 -7.526 1.00 71.56 107 HIS A N 1
ATOM 844 C CA . HIS A 1 107 ? -2.710 19.047 -7.367 1.00 71.56 107 HIS A CA 1
ATOM 845 C C . HIS A 1 107 ? -3.447 18.284 -6.248 1.00 71.56 107 HIS A C 1
ATOM 847 O O . HIS A 1 107 ? -4.590 18.602 -5.936 1.00 71.56 107 HIS A O 1
ATOM 853 N N . HIS A 1 108 ? -2.799 17.298 -5.619 1.00 73.62 108 HIS A N 1
ATOM 854 C CA . HIS A 1 108 ? -3.345 16.482 -4.528 1.00 73.62 108 HIS A CA 1
ATOM 855 C C . HIS A 1 108 ? -2.593 16.684 -3.197 1.00 73.62 108 HIS A C 1
ATOM 857 O O . HIS A 1 108 ? -2.852 15.971 -2.226 1.00 73.62 108 HIS A O 1
ATOM 863 N N . ILE A 1 109 ? -1.675 17.663 -3.127 1.00 64.94 109 ILE A N 1
ATOM 864 C CA . ILE A 1 109 ? -0.832 17.921 -1.942 1.00 64.94 109 ILE A CA 1
ATOM 865 C C . ILE A 1 109 ? -1.597 18.530 -0.761 1.00 64.94 109 ILE A C 1
ATOM 867 O O . ILE A 1 109 ? -1.104 18.442 0.366 1.00 64.94 109 ILE A O 1
ATOM 871 N N . ILE A 1 110 ? -2.752 19.158 -1.019 1.00 63.22 110 ILE A N 1
ATOM 872 C CA . ILE A 1 110 ? -3.628 19.768 -0.012 1.00 63.22 110 ILE A CA 1
ATOM 873 C C . ILE A 1 110 ? -4.836 18.848 0.154 1.00 63.22 110 ILE A C 1
ATOM 875 O O . ILE A 1 110 ? -5.677 18.733 -0.734 1.00 63.22 110 ILE A O 1
ATOM 879 N N . CYS A 1 111 ? -4.891 18.148 1.278 1.00 71.38 111 CYS A N 1
ATOM 880 C CA . CYS A 1 111 ? -6.047 17.376 1.720 1.00 71.38 111 CYS A CA 1
ATOM 881 C C . CYS A 1 111 ? -6.264 17.712 3.187 1.00 71.38 111 CYS A C 1
ATOM 883 O O . CYS A 1 111 ? -5.284 17.837 3.913 1.00 71.38 111 CYS A O 1
ATOM 885 N N . SER A 1 112 ? -7.520 17.851 3.604 1.00 81.62 112 SER A N 1
ATOM 886 C CA . SER A 1 112 ? -7.866 18.180 4.991 1.00 81.62 112 SER A CA 1
ATOM 887 C C . SER A 1 112 ? -7.474 17.079 5.975 1.00 81.62 112 SER A C 1
ATOM 889 O O . SER A 1 112 ? -7.122 17.370 7.107 1.00 81.62 112 SER A O 1
ATOM 891 N N . LYS A 1 113 ? -7.489 15.813 5.539 1.00 87.88 113 LYS A N 1
ATOM 892 C CA . LYS A 1 113 ? -7.169 14.661 6.384 1.00 87.88 113 LYS A CA 1
ATOM 893 C C . LYS A 1 113 ? -6.219 13.685 5.706 1.00 87.88 113 LYS A C 1
ATOM 895 O O . LYS A 1 113 ? -6.314 13.454 4.491 1.00 87.88 113 LYS A O 1
ATOM 900 N N . ARG A 1 114 ? -5.365 13.066 6.519 1.00 89.44 114 ARG A N 1
ATOM 901 C CA . ARG A 1 114 ? -4.560 11.891 6.172 1.00 89.44 114 ARG A CA 1
ATOM 902 C C . ARG A 1 114 ? -4.942 10.741 7.083 1.00 89.44 114 ARG A C 1
ATOM 904 O O . ARG A 1 114 ? -5.072 10.905 8.287 1.00 89.44 114 ARG A O 1
ATOM 911 N N . ILE A 1 115 ? -5.121 9.575 6.493 1.00 93.31 115 ILE A N 1
ATOM 912 C CA . ILE A 1 115 ? -5.557 8.368 7.171 1.00 93.31 115 ILE A CA 1
ATOM 913 C C . ILE A 1 115 ? -4.423 7.359 7.086 1.00 93.31 115 ILE A C 1
ATOM 915 O O . ILE A 1 115 ? -4.063 6.894 6.004 1.00 93.31 115 ILE A O 1
ATOM 919 N N . HIS A 1 116 ? -3.826 7.067 8.231 1.00 94.06 116 HIS A N 1
ATOM 920 C CA . HIS A 1 116 ? -2.673 6.194 8.363 1.00 94.06 116 HIS A CA 1
ATOM 921 C C . HIS A 1 116 ? -3.145 4.793 8.721 1.00 94.06 116 HIS A C 1
ATOM 923 O O . HIS A 1 116 ? -3.790 4.611 9.746 1.00 94.06 116 HIS A O 1
ATOM 929 N N . PHE A 1 117 ? -2.781 3.809 7.907 1.00 96.44 117 PHE A N 1
ATOM 930 C CA . PHE A 1 117 ? -2.970 2.391 8.189 1.00 96.44 117 PHE A CA 1
ATOM 931 C C . PHE A 1 117 ? -1.629 1.806 8.614 1.00 96.44 117 PHE A C 1
ATOM 933 O O . PHE A 1 117 ? -0.672 1.810 7.831 1.00 96.44 117 PHE A O 1
ATOM 940 N N . VAL A 1 118 ? -1.546 1.327 9.854 1.00 94.81 118 VAL A N 1
ATOM 941 C CA . VAL A 1 118 ? -0.291 0.873 10.457 1.00 94.81 118 VAL A CA 1
ATOM 942 C C . VAL A 1 118 ? -0.462 -0.509 11.066 1.00 94.81 118 VAL A C 1
ATOM 944 O O . VAL A 1 118 ? -1.281 -0.715 11.957 1.00 94.81 118 VAL A O 1
ATOM 947 N N . LEU A 1 119 ? 0.368 -1.448 10.618 1.00 93.75 119 LEU A N 1
ATOM 948 C CA . LEU A 1 119 ? 0.559 -2.737 11.277 1.00 93.75 119 LEU A CA 1
ATOM 949 C C . LEU A 1 119 ? 1.906 -2.676 12.005 1.00 93.75 119 LEU A C 1
ATOM 951 O O . LEU A 1 119 ? 2.942 -2.799 11.345 1.00 93.75 119 LEU A O 1
ATOM 955 N N . PRO A 1 120 ? 1.949 -2.407 13.318 1.00 91.12 120 PRO A N 1
ATOM 956 C CA . PRO A 1 120 ? 3.209 -2.253 14.025 1.00 91.12 120 PRO A CA 1
ATOM 957 C C . PRO A 1 120 ? 3.867 -3.616 14.281 1.00 91.12 120 PRO A C 1
ATOM 959 O O . PRO A 1 120 ? 3.205 -4.652 14.319 1.00 91.12 120 PRO A O 1
ATOM 962 N N . THR A 1 121 ? 5.188 -3.628 14.463 1.00 86.31 121 THR A N 1
ATOM 963 C CA . THR A 1 121 ? 5.922 -4.854 14.827 1.00 86.31 121 THR A CA 1
ATOM 964 C C . THR A 1 121 ? 5.635 -5.249 16.277 1.00 86.31 121 THR A C 1
ATOM 966 O O . THR A 1 121 ? 5.614 -6.433 16.614 1.00 86.31 121 THR A O 1
ATOM 969 N N . LYS A 1 122 ? 5.401 -4.252 17.138 1.00 81.12 122 LYS A N 1
ATOM 970 C CA . LYS A 1 122 ? 4.971 -4.418 18.527 1.00 81.12 122 LYS A CA 1
ATOM 971 C C . LYS A 1 122 ? 3.646 -3.719 18.747 1.00 81.12 122 LYS A C 1
ATOM 973 O O . LYS A 1 122 ? 3.406 -2.633 18.236 1.00 81.12 122 LYS A O 1
ATOM 978 N N . ASP A 1 123 ? 2.806 -4.343 19.547 1.00 77.38 123 ASP A N 1
ATOM 979 C CA . ASP A 1 123 ? 1.411 -3.968 19.676 1.00 77.38 123 ASP A CA 1
ATOM 980 C C . ASP A 1 123 ? 1.177 -2.838 20.700 1.00 77.38 123 ASP A C 1
ATOM 982 O O . ASP A 1 123 ? 0.509 -3.014 21.721 1.00 77.38 123 ASP A O 1
ATOM 986 N N . THR A 1 124 ? 1.794 -1.678 20.448 1.00 79.38 124 THR A N 1
ATOM 987 C CA . THR A 1 124 ? 1.812 -0.533 21.370 1.00 79.38 124 THR A CA 1
ATOM 988 C C . THR A 1 124 ? 1.331 0.742 20.676 1.00 79.38 124 THR A C 1
ATOM 990 O O . THR A 1 124 ? 1.964 1.217 19.734 1.00 79.38 124 THR A O 1
ATOM 993 N N . LEU A 1 125 ? 0.268 1.368 21.194 1.00 78.44 125 LEU A N 1
ATOM 994 C CA . LEU A 1 125 ? -0.292 2.619 20.653 1.00 78.44 125 LEU A CA 1
ATOM 995 C C . LEU A 1 125 ? 0.733 3.754 20.547 1.00 78.44 125 LEU A C 1
ATOM 997 O O . LEU A 1 125 ? 0.798 4.441 19.528 1.00 78.44 125 LEU A O 1
ATOM 1001 N N . SER A 1 126 ? 1.585 3.917 21.561 1.00 78.44 126 SER A N 1
ATOM 1002 C CA . SER A 1 126 ? 2.634 4.942 21.557 1.00 78.44 126 SER A CA 1
ATOM 1003 C C . SER A 1 126 ? 3.619 4.759 20.398 1.00 78.44 126 SER A C 1
ATOM 1005 O O . SER A 1 126 ? 4.168 5.730 19.886 1.00 78.44 126 SER A O 1
ATOM 1007 N N . GLU A 1 127 ? 3.862 3.524 19.952 1.00 79.94 127 GLU A N 1
ATOM 1008 C CA . GLU A 1 127 ? 4.721 3.249 18.795 1.00 79.94 127 GLU A CA 1
ATOM 1009 C C . GLU A 1 127 ? 4.052 3.698 17.499 1.00 79.94 127 GLU A C 1
ATOM 1011 O O . GLU A 1 127 ? 4.684 4.362 16.679 1.00 79.94 127 GLU A O 1
ATOM 1016 N N . VAL A 1 128 ? 2.758 3.419 17.359 1.00 81.94 128 VAL A N 1
ATOM 1017 C CA . VAL A 1 128 ? 1.963 3.812 16.195 1.00 81.94 128 VAL A CA 1
ATOM 1018 C C . VAL A 1 128 ? 1.869 5.333 16.062 1.00 81.94 128 VAL A C 1
ATOM 1020 O O . VAL A 1 128 ? 2.085 5.868 14.973 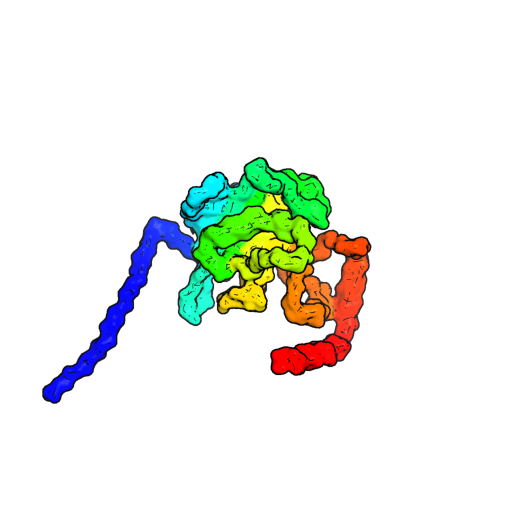1.00 81.94 128 VAL A O 1
ATOM 1023 N N . GLN A 1 129 ? 1.626 6.043 17.165 1.00 81.06 129 GLN A N 1
ATOM 1024 C CA . GLN A 1 129 ? 1.609 7.509 17.178 1.00 81.06 129 GLN A CA 1
ATOM 1025 C C . GLN A 1 129 ? 2.960 8.090 16.764 1.00 81.06 129 GLN A C 1
ATOM 1027 O O . GLN A 1 129 ? 3.015 8.950 15.889 1.00 81.06 129 GLN A O 1
ATOM 1032 N N . ASN A 1 130 ? 4.060 7.570 17.319 1.00 79.69 130 ASN A N 1
ATOM 1033 C CA . ASN A 1 130 ? 5.405 7.999 16.935 1.00 79.69 130 ASN A CA 1
ATOM 1034 C C . ASN A 1 130 ? 5.685 7.757 15.441 1.00 79.69 130 ASN A C 1
ATOM 1036 O O . ASN A 1 130 ? 6.251 8.628 14.781 1.00 79.69 130 ASN A O 1
ATOM 1040 N N . ILE A 1 131 ? 5.266 6.611 14.890 1.00 79.62 131 ILE A N 1
ATOM 1041 C CA . ILE A 1 131 ? 5.400 6.308 13.455 1.00 79.62 131 ILE A CA 1
ATOM 1042 C C . ILE A 1 131 ? 4.629 7.331 12.611 1.00 79.62 131 ILE A C 1
ATOM 1044 O O . ILE A 1 131 ? 5.165 7.851 11.633 1.00 79.62 131 ILE A O 1
ATOM 1048 N N . CYS A 1 132 ? 3.390 7.653 12.989 1.00 77.56 132 CYS A N 1
ATOM 1049 C CA . CYS A 1 132 ? 2.553 8.579 12.225 1.00 77.56 132 CYS A CA 1
ATOM 1050 C C . CYS A 1 132 ? 3.075 10.019 12.294 1.00 77.56 132 CYS A C 1
ATOM 1052 O O . CYS A 1 132 ? 3.259 10.642 11.248 1.00 77.56 132 CYS A O 1
ATOM 1054 N N . LEU A 1 133 ? 3.406 10.507 13.495 1.00 72.44 133 LEU A N 1
ATOM 1055 C CA . LEU A 1 133 ? 3.936 11.858 13.716 1.00 72.44 133 LEU A CA 1
ATOM 1056 C C . LEU A 1 133 ? 5.265 12.095 12.981 1.00 72.44 133 LEU A C 1
ATOM 1058 O O . LEU A 1 133 ? 5.539 13.206 12.523 1.00 72.44 133 LEU A O 1
ATOM 1062 N N . HIS A 1 134 ? 6.096 11.058 12.835 1.00 68.25 134 HIS A N 1
ATOM 1063 C CA . HIS A 1 134 ? 7.398 11.164 12.174 1.00 68.25 134 HIS A CA 1
ATOM 1064 C C . HIS A 1 134 ? 7.414 10.749 10.698 1.00 68.25 134 HIS A C 1
ATOM 1066 O O . HIS A 1 134 ? 8.435 10.967 10.042 1.00 68.25 134 HIS A O 1
ATOM 1072 N N . ALA A 1 135 ? 6.303 10.257 10.140 1.00 66.50 135 ALA A N 1
ATOM 1073 C CA . ALA A 1 135 ? 6.217 9.796 8.751 1.00 66.50 135 ALA A CA 1
ATOM 1074 C C . ALA A 1 135 ? 6.743 10.841 7.746 1.00 66.50 135 ALA A C 1
ATOM 1076 O O . ALA A 1 135 ? 7.547 10.541 6.869 1.00 66.50 135 ALA A O 1
ATOM 1077 N N . ASN A 1 136 ? 6.369 12.112 7.929 1.00 60.12 136 ASN A N 1
ATOM 1078 C CA . ASN A 1 136 ? 6.818 13.214 7.069 1.00 60.12 136 ASN A CA 1
ATOM 1079 C C . ASN A 1 136 ? 8.247 13.713 7.378 1.00 60.12 136 ASN A C 1
ATOM 1081 O O . ASN A 1 136 ? 8.865 14.385 6.541 1.00 60.12 136 ASN A O 1
ATOM 1085 N N . ALA A 1 137 ? 8.770 13.421 8.574 1.00 54.66 137 ALA A N 1
ATOM 1086 C CA . ALA A 1 137 ? 10.062 13.905 9.060 1.00 54.66 137 ALA A CA 1
ATOM 1087 C C . ALA A 1 137 ? 11.244 13.034 8.602 1.00 54.66 137 ALA A C 1
ATOM 1089 O O . ALA A 1 137 ? 12.354 13.558 8.472 1.00 54.66 137 ALA A O 1
ATOM 1090 N N . GLU A 1 138 ? 11.016 11.746 8.314 1.00 53.16 138 GLU A N 1
ATOM 1091 C CA . GLU A 1 138 ? 12.055 10.803 7.862 1.00 53.16 138 GLU A CA 1
ATOM 1092 C C . GLU A 1 138 ? 12.768 11.270 6.575 1.00 53.16 138 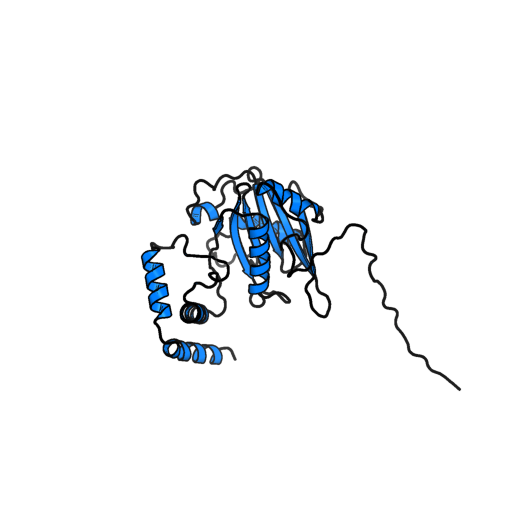GLU A C 1
ATOM 1094 O O . GLU A 1 138 ? 13.961 11.034 6.420 1.00 53.16 138 GLU A O 1
ATOM 1099 N N . TRP A 1 139 ? 12.099 12.032 5.701 1.00 47.03 139 TRP A N 1
ATOM 1100 C CA . TRP A 1 139 ? 12.709 12.576 4.476 1.00 47.03 139 TRP A CA 1
ATOM 1101 C C . TRP A 1 139 ? 13.580 13.834 4.699 1.00 47.03 139 TRP A C 1
ATOM 1103 O O . TRP A 1 139 ? 14.389 14.189 3.846 1.00 47.03 139 TRP A O 1
ATOM 1113 N N . SER A 1 140 ? 13.438 14.542 5.832 1.00 42.09 140 SER A N 1
ATOM 1114 C CA . SER A 1 140 ? 14.180 15.797 6.094 1.00 42.09 140 SER A CA 1
ATOM 1115 C C . SER A 1 140 ? 15.623 15.586 6.551 1.00 42.09 140 SER A C 1
ATOM 1117 O O . SER A 1 140 ? 16.419 16.525 6.503 1.00 42.09 140 SER A O 1
ATOM 1119 N N . LYS A 1 141 ? 15.965 14.411 7.087 1.00 41.25 141 LYS A N 1
ATOM 1120 C CA . LYS A 1 141 ? 17.265 14.215 7.728 1.00 41.25 141 LYS A CA 1
ATOM 1121 C C . LYS A 1 141 ? 18.245 13.622 6.723 1.00 41.25 141 LYS A C 1
ATOM 1123 O O . LYS A 1 141 ? 18.158 12.447 6.382 1.00 41.25 141 LYS A O 1
ATOM 1128 N N . LYS A 1 142 ? 19.236 14.421 6.304 1.00 36.75 142 LYS A N 1
ATOM 1129 C CA . LYS A 1 142 ? 20.521 13.849 5.874 1.00 36.75 142 LYS A CA 1
ATOM 1130 C C . LYS A 1 142 ? 20.991 12.912 6.998 1.00 36.75 142 LYS A C 1
ATOM 1132 O O . LYS A 1 142 ? 20.876 13.312 8.159 1.00 36.75 142 LYS A O 1
ATOM 1137 N N . PRO A 1 143 ? 21.495 11.705 6.700 1.00 36.69 143 PRO A N 1
ATOM 1138 C CA . PRO A 1 143 ? 22.018 10.819 7.727 1.00 36.69 143 PRO A CA 1
ATOM 1139 C C . PRO A 1 143 ? 23.275 11.467 8.314 1.00 36.69 143 PRO A C 1
ATOM 1141 O O . PRO A 1 143 ? 24.371 11.343 7.778 1.00 36.69 143 PRO A O 1
ATOM 1144 N N . THR A 1 144 ? 23.116 12.234 9.388 1.00 37.72 144 THR A N 1
ATOM 1145 C CA . THR A 1 144 ? 24.237 12.698 10.194 1.00 37.72 144 THR A CA 1
ATOM 1146 C C . THR A 1 144 ? 24.707 11.527 11.041 1.00 37.72 144 THR A C 1
ATOM 1148 O O . THR A 1 144 ? 23.944 10.959 11.828 1.00 37.72 144 THR A O 1
ATOM 1151 N N . ALA A 1 145 ? 25.971 11.149 10.851 1.00 36.09 145 ALA A N 1
ATOM 1152 C CA . ALA A 1 145 ? 26.661 10.175 11.680 1.00 36.09 145 ALA A CA 1
ATOM 1153 C C . ALA A 1 145 ? 26.584 10.634 13.146 1.00 36.09 145 ALA A C 1
ATOM 1155 O O . ALA A 1 145 ? 27.233 11.601 13.530 1.00 36.09 145 ALA A O 1
ATOM 1156 N N . GLY A 1 146 ? 25.722 9.999 13.944 1.00 34.91 146 GLY A N 1
ATOM 1157 C CA . GLY A 1 146 ? 25.576 10.293 15.373 1.00 34.91 146 GLY A CA 1
ATOM 1158 C C . GLY A 1 146 ? 24.144 10.504 15.863 1.00 34.91 146 GLY A C 1
ATOM 1159 O O . GLY A 1 146 ? 23.898 10.357 17.059 1.00 34.91 146 GLY A O 1
ATOM 1160 N N . SER A 1 147 ? 23.163 10.765 14.989 1.00 34.28 147 SER A N 1
ATOM 1161 C CA . SER A 1 147 ? 21.762 10.676 15.420 1.00 34.28 147 SER A CA 1
ATOM 1162 C C . SER A 1 147 ? 21.403 9.193 15.490 1.00 34.28 147 SER A C 1
ATOM 1164 O O . SER A 1 147 ? 21.482 8.513 14.465 1.00 34.28 147 SER A O 1
ATOM 1166 N N . LYS A 1 148 ? 21.038 8.678 16.675 1.00 33.81 148 LYS A N 1
ATOM 1167 C CA . LYS A 1 148 ? 20.365 7.377 16.798 1.00 33.81 148 LYS A CA 1
ATOM 1168 C C . LYS A 1 148 ? 19.161 7.436 15.864 1.00 33.81 148 LYS A C 1
ATOM 1170 O O . LYS A 1 148 ? 18.162 8.066 16.202 1.00 33.81 148 LYS A O 1
ATOM 1175 N N . LEU A 1 149 ? 19.304 6.865 14.669 1.00 37.12 149 LEU A N 1
ATOM 1176 C CA . LEU A 1 149 ? 18.224 6.682 13.718 1.00 37.12 149 LEU A CA 1
ATOM 1177 C C . LEU A 1 149 ? 17.131 5.989 14.524 1.00 37.12 149 LEU A C 1
ATOM 1179 O O . LEU A 1 149 ? 17.329 4.853 14.956 1.00 37.12 149 LEU A O 1
ATOM 1183 N N . VAL A 1 150 ? 16.055 6.711 14.855 1.00 41.25 150 VAL A N 1
ATOM 1184 C CA . VAL A 1 150 ? 14.880 6.104 15.479 1.00 41.25 150 VAL A CA 1
ATOM 1185 C C . VAL A 1 150 ? 14.537 4.959 14.556 1.00 41.25 150 VAL A C 1
ATOM 1187 O O . VAL A 1 150 ? 14.256 5.198 13.389 1.00 41.25 150 VAL A O 1
ATOM 1190 N N . ASN A 1 151 ? 14.739 3.740 15.052 1.00 41.88 151 ASN A N 1
ATOM 1191 C CA . ASN A 1 151 ? 14.744 2.536 14.249 1.00 41.88 151 ASN A CA 1
ATOM 1192 C C . ASN A 1 151 ? 13.446 2.508 13.441 1.00 41.88 151 ASN A C 1
ATOM 1194 O O . ASN A 1 151 ? 12.370 2.321 14.000 1.00 41.88 151 ASN A O 1
ATOM 1198 N N . THR A 1 152 ? 13.537 2.782 12.147 1.00 47.22 152 THR A N 1
ATOM 1199 C CA . THR A 1 152 ? 12.388 2.920 11.253 1.00 47.22 152 THR A CA 1
ATOM 1200 C C . THR A 1 152 ? 11.808 1.547 10.882 1.00 47.22 152 THR A C 1
ATOM 1202 O O . THR A 1 152 ? 10.736 1.451 10.301 1.00 47.22 152 THR A O 1
ATOM 1205 N N . ASN A 1 153 ? 12.425 0.449 11.333 1.00 56.03 153 ASN A N 1
ATOM 1206 C CA . ASN A 1 153 ? 11.922 -0.928 11.211 1.00 56.03 153 ASN A CA 1
ATOM 1207 C C . ASN A 1 153 ? 10.834 -1.307 12.238 1.00 56.03 153 ASN A C 1
ATOM 1209 O O . ASN A 1 153 ? 10.727 -2.454 12.667 1.00 56.03 153 ASN A O 1
ATOM 1213 N N . ARG A 1 154 ? 10.025 -0.341 12.672 1.00 73.94 154 ARG A N 1
ATOM 1214 C CA . ARG A 1 154 ? 9.067 -0.517 13.777 1.00 73.94 154 ARG A CA 1
ATOM 1215 C C . ARG A 1 154 ? 7.640 -0.868 13.355 1.00 73.94 154 ARG A C 1
ATOM 1217 O O . ARG A 1 154 ? 6.815 -1.213 14.196 1.00 73.94 154 ARG A O 1
ATOM 1224 N N . CYS A 1 155 ? 7.354 -0.854 12.056 1.00 87.12 155 CYS A N 1
ATOM 1225 C CA . CYS A 1 155 ? 6.107 -1.385 11.515 1.00 87.12 155 CYS A CA 1
ATOM 1226 C C . CYS A 1 155 ? 6.325 -2.323 10.331 1.00 87.12 155 CYS A C 1
ATOM 1228 O O . CYS A 1 155 ? 7.275 -2.189 9.553 1.00 87.12 155 CYS A O 1
ATOM 1230 N N . LEU A 1 156 ? 5.395 -3.268 10.229 1.00 91.88 156 LEU A N 1
ATOM 1231 C CA . LEU A 1 156 ? 5.239 -4.245 9.163 1.00 91.88 156 LEU A CA 1
ATOM 1232 C C . LEU A 1 156 ? 4.532 -3.637 7.946 1.00 91.88 156 LEU A C 1
ATOM 1234 O O . LEU A 1 156 ? 4.902 -3.927 6.815 1.00 91.88 156 LEU A O 1
ATOM 1238 N N . LEU A 1 157 ? 3.546 -2.771 8.175 1.00 93.94 157 LEU A N 1
ATOM 1239 C CA . LEU A 1 157 ? 2.823 -2.021 7.146 1.00 93.94 157 LEU A CA 1
ATOM 1240 C C . LEU A 1 157 ? 2.709 -0.569 7.580 1.00 93.94 157 LEU A C 1
ATOM 1242 O O . LEU A 1 157 ? 2.356 -0.295 8.729 1.00 93.94 157 LEU A O 1
ATOM 1246 N N . HIS A 1 158 ? 2.940 0.346 6.646 1.00 93.62 158 HIS A N 1
ATOM 1247 C CA . HIS A 1 158 ? 2.520 1.734 6.781 1.00 93.62 158 HIS A CA 1
ATOM 1248 C C . HIS A 1 158 ? 2.026 2.253 5.436 1.00 93.62 158 HIS A C 1
ATOM 1250 O O . HIS A 1 158 ? 2.817 2.487 4.521 1.00 93.62 158 HIS A O 1
ATOM 1256 N N . GLY A 1 159 ? 0.714 2.423 5.325 1.00 94.56 159 GLY A N 1
ATOM 1257 C CA . GLY A 1 159 ? 0.060 3.105 4.214 1.00 94.56 159 GLY A CA 1
ATOM 1258 C C . GLY A 1 159 ? -0.562 4.418 4.677 1.00 94.56 159 GLY A C 1
ATOM 1259 O O . GLY A 1 159 ? -1.006 4.533 5.819 1.00 94.56 159 GLY A O 1
ATOM 1260 N N . VAL A 1 160 ? -0.595 5.415 3.799 1.00 93.56 160 VAL A N 1
ATOM 1261 C CA . VAL A 1 160 ? -1.258 6.701 4.041 1.00 93.56 160 VAL A CA 1
ATOM 1262 C C . VAL A 1 160 ? -2.234 6.968 2.907 1.00 93.56 160 VAL A C 1
ATOM 1264 O O . VAL A 1 160 ? -1.837 6.999 1.742 1.00 93.56 160 VAL A O 1
ATOM 1267 N N . LEU A 1 161 ? -3.502 7.185 3.247 1.00 94.25 161 LEU A N 1
ATOM 1268 C CA . LEU A 1 161 ? -4.557 7.592 2.323 1.00 94.25 161 LEU A CA 1
ATOM 1269 C C . LEU A 1 161 ? -4.972 9.031 2.609 1.00 94.25 161 LEU A C 1
ATOM 1271 O O . LEU A 1 161 ? -5.045 9.467 3.752 1.00 94.25 161 LEU A O 1
ATOM 1275 N N . HIS A 1 162 ? -5.256 9.784 1.564 1.00 92.56 162 HIS A N 1
ATOM 1276 C CA . HIS A 1 162 ? -5.772 11.138 1.649 1.00 92.56 162 HIS A CA 1
ATOM 1277 C C . HIS A 1 162 ? -7.299 11.111 1.577 1.00 92.56 162 HIS A C 1
ATOM 1279 O O . HIS A 1 162 ? -7.881 10.233 0.937 1.00 92.56 162 HIS A O 1
ATOM 1285 N N . SER A 1 163 ? -7.965 12.124 2.136 1.00 90.44 163 SER A N 1
ATOM 1286 C CA . SER A 1 163 ? -9.433 12.248 2.075 1.00 90.44 163 SER A CA 1
ATOM 1287 C C . SER A 1 163 ? -10.023 12.299 0.656 1.00 90.44 163 SER A C 1
ATOM 1289 O O . SER A 1 163 ? -11.225 12.089 0.484 1.00 90.44 163 SER A O 1
ATOM 1291 N N . ASN A 1 164 ? -9.198 12.563 -0.363 1.00 90.00 164 ASN A N 1
ATOM 1292 C CA . ASN A 1 164 ? -9.585 12.576 -1.773 1.00 90.00 164 ASN A CA 1
ATOM 1293 C C . ASN A 1 164 ? -9.405 11.221 -2.489 1.00 90.00 164 ASN A C 1
ATOM 1295 O O . ASN A 1 164 ? -9.649 11.162 -3.698 1.00 90.00 164 ASN A O 1
ATOM 1299 N N . GLY A 1 165 ? -8.964 10.174 -1.780 1.00 91.38 165 GLY A N 1
ATOM 1300 C CA . GLY A 1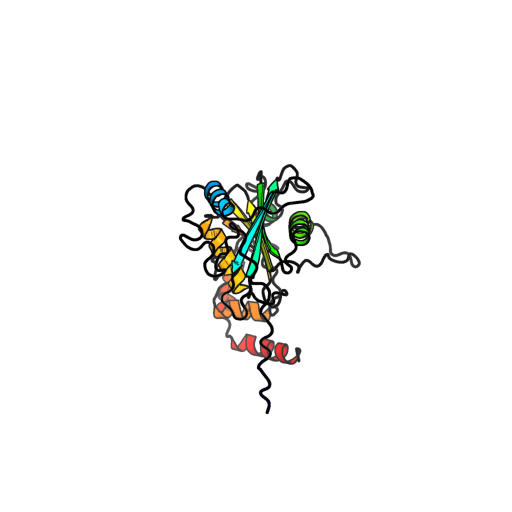 165 ? -8.763 8.820 -2.301 1.00 91.38 165 GLY A CA 1
ATOM 1301 C C . GLY A 1 165 ? -7.410 8.565 -2.979 1.00 91.38 165 GLY A C 1
ATOM 1302 O O . GLY A 1 165 ? -7.269 7.538 -3.635 1.00 91.38 165 GLY A O 1
ATOM 1303 N N . PHE A 1 166 ? -6.429 9.464 -2.879 1.00 93.12 166 PHE A N 1
ATOM 1304 C CA . PHE A 1 166 ? -5.042 9.197 -3.294 1.00 93.12 166 PHE A CA 1
ATOM 1305 C C . PHE A 1 166 ? -4.222 8.680 -2.117 1.00 93.12 166 PHE A C 1
ATOM 1307 O O . PHE A 1 166 ? -4.494 9.044 -0.975 1.00 93.12 166 PHE A O 1
ATOM 1314 N N . GLY A 1 167 ? -3.194 7.874 -2.367 1.00 93.38 167 GLY A N 1
ATOM 1315 C CA . GLY A 1 167 ? -2.382 7.364 -1.272 1.00 93.38 167 GLY A CA 1
ATOM 1316 C C . GLY A 1 167 ? -0.970 6.928 -1.622 1.00 93.38 167 GLY A C 1
ATOM 1317 O O . GLY A 1 167 ? -0.552 6.833 -2.782 1.00 93.38 167 GLY A O 1
ATOM 1318 N N . HIS A 1 168 ? -0.231 6.655 -0.555 1.00 93.56 168 HIS A N 1
ATOM 1319 C CA . HIS A 1 168 ? 1.172 6.284 -0.569 1.00 93.56 168 HIS A CA 1
ATOM 1320 C C . HIS A 1 168 ? 1.383 5.061 0.317 1.00 93.56 168 HIS A C 1
ATOM 1322 O O . HIS A 1 168 ? 1.020 5.060 1.493 1.00 93.56 168 HIS A O 1
ATOM 1328 N N . LEU A 1 169 ? 1.990 4.023 -0.243 1.00 94.19 169 LEU A N 1
ATOM 1329 C CA . LEU A 1 169 ? 2.512 2.903 0.516 1.00 94.19 169 LEU A CA 1
ATOM 1330 C C . LEU A 1 169 ? 3.943 3.243 0.932 1.00 94.19 169 LEU A C 1
ATOM 1332 O O . LEU A 1 169 ? 4.832 3.358 0.086 1.00 94.19 169 LEU A O 1
ATOM 1336 N N . LEU A 1 170 ? 4.143 3.452 2.231 1.00 90.44 170 LEU A N 1
ATOM 1337 C CA . LEU A 1 170 ? 5.405 3.935 2.787 1.00 90.44 170 LEU A CA 1
ATOM 1338 C C . LEU A 1 170 ? 6.313 2.792 3.227 1.00 90.44 170 LEU A C 1
ATOM 1340 O O . LEU A 1 170 ? 7.534 2.898 3.110 1.00 90.44 170 LEU A O 1
ATOM 1344 N N . ARG A 1 171 ? 5.733 1.706 3.752 1.00 89.31 171 ARG A N 1
ATOM 1345 C CA . ARG A 1 171 ? 6.511 0.595 4.308 1.00 89.31 171 ARG A CA 1
ATOM 1346 C C . ARG A 1 171 ? 5.790 -0.739 4.196 1.00 89.31 171 ARG A C 1
ATOM 1348 O O . ARG A 1 171 ? 4.608 -0.833 4.518 1.00 89.31 171 ARG A O 1
ATOM 1355 N N . ILE A 1 172 ? 6.555 -1.759 3.807 1.00 91.00 172 ILE A N 1
ATOM 1356 C CA . ILE A 1 172 ? 6.195 -3.178 3.857 1.00 91.00 172 ILE A CA 1
ATOM 1357 C C . ILE A 1 172 ? 7.406 -3.956 4.356 1.00 91.00 172 ILE A C 1
ATOM 1359 O O . ILE A 1 172 ? 8.438 -4.002 3.689 1.00 91.00 172 ILE A O 1
ATOM 1363 N N . ASN A 1 173 ? 7.254 -4.605 5.501 1.00 88.94 173 ASN A N 1
ATOM 1364 C CA . ASN A 1 173 ? 8.280 -5.384 6.170 1.00 88.94 173 ASN A CA 1
ATOM 1365 C C . ASN A 1 173 ? 7.701 -6.758 6.527 1.00 88.94 173 ASN A C 1
ATOM 1367 O O . ASN A 1 173 ? 6.868 -6.886 7.419 1.00 88.94 173 ASN A O 1
ATOM 1371 N N . GLY A 1 174 ? 8.138 -7.791 5.803 1.00 88.44 174 GLY A N 1
ATOM 1372 C CA . GLY A 1 174 ? 7.818 -9.189 6.112 1.00 88.44 174 GLY A CA 1
ATOM 1373 C C . GLY A 1 174 ? 8.784 -9.796 7.131 1.00 88.44 174 GLY A C 1
ATOM 1374 O O . GLY A 1 174 ? 9.347 -9.089 7.962 1.00 88.44 174 GLY A O 1
ATOM 1375 N N . PHE A 1 175 ? 9.051 -11.099 7.015 1.00 87.50 175 PHE A N 1
ATOM 1376 C CA . PHE A 1 175 ? 10.007 -11.810 7.876 1.00 87.50 175 PHE A CA 1
ATOM 1377 C C . PHE A 1 175 ? 11.391 -11.142 7.957 1.00 87.50 175 PHE A C 1
ATOM 1379 O O . PHE A 1 175 ? 11.890 -10.886 9.047 1.00 87.50 175 PHE A O 1
ATOM 1386 N N . GLU A 1 176 ? 11.979 -10.762 6.818 1.00 80.25 176 GLU A N 1
ATOM 1387 C CA . GLU A 1 176 ? 13.280 -10.064 6.778 1.00 80.25 176 GLU A CA 1
ATOM 1388 C C . GLU A 1 176 ? 13.250 -8.670 7.427 1.00 80.25 176 GLU A C 1
ATOM 1390 O O . GLU A 1 176 ? 14.283 -8.154 7.841 1.00 80.25 176 GLU A O 1
ATOM 1395 N N . GLY A 1 177 ? 12.065 -8.064 7.529 1.00 76.44 177 GLY A N 1
ATOM 1396 C CA . GLY A 1 177 ? 11.846 -6.773 8.177 1.00 76.44 177 GLY A CA 1
ATOM 1397 C C . GLY A 1 177 ? 11.453 -6.882 9.653 1.00 76.44 177 GLY A C 1
ATOM 1398 O O . GLY A 1 177 ? 11.058 -5.877 10.240 1.00 76.44 177 GLY A O 1
ATOM 1399 N N . GLY A 1 178 ? 11.543 -8.077 10.251 1.00 80.50 178 GLY A N 1
ATOM 1400 C CA . GLY A 1 178 ? 11.280 -8.312 11.674 1.00 80.50 178 GLY A CA 1
ATOM 1401 C C . GLY A 1 178 ? 9.891 -8.860 12.005 1.00 80.50 178 GLY A C 1
ATOM 1402 O O . GLY A 1 178 ? 9.551 -8.951 13.183 1.00 80.50 178 GLY A O 1
ATOM 1403 N N . SER A 1 179 ? 9.078 -9.245 11.014 1.00 87.44 179 SER A N 1
ATOM 1404 C CA . SER A 1 179 ? 7.846 -9.983 11.309 1.00 87.44 179 SER A CA 1
ATOM 1405 C C . SER A 1 179 ? 8.164 -11.400 11.782 1.00 87.44 179 SER A C 1
ATOM 1407 O O . SER A 1 179 ? 8.959 -12.095 11.160 1.00 87.44 179 SER A O 1
ATOM 1409 N N . HIS A 1 180 ? 7.493 -11.873 12.830 1.00 87.50 180 HIS A N 1
ATOM 1410 C CA . HIS A 1 180 ? 7.562 -13.283 13.239 1.00 87.50 180 HIS A CA 1
ATOM 1411 C C . HIS A 1 180 ? 6.540 -14.159 12.517 1.00 87.50 180 HIS A C 1
ATOM 1413 O O . HIS A 1 180 ? 6.676 -15.379 12.471 1.00 87.50 180 HIS A O 1
ATOM 1419 N N . PHE A 1 181 ? 5.495 -13.539 11.970 1.00 89.00 181 PHE A N 1
ATOM 1420 C CA . PHE A 1 181 ? 4.294 -14.255 11.569 1.00 89.00 181 PHE A CA 1
ATOM 1421 C C . PHE A 1 181 ? 3.904 -14.013 10.118 1.00 89.00 181 PHE A C 1
ATOM 1423 O O . PHE A 1 181 ? 3.382 -14.926 9.480 1.00 89.00 181 PHE A O 1
ATOM 1430 N N . LEU A 1 182 ? 4.149 -12.817 9.594 1.00 92.56 182 LEU A N 1
ATOM 1431 C CA . LEU A 1 182 ? 3.624 -12.380 8.311 1.00 92.56 182 LEU A CA 1
ATOM 1432 C C . LEU A 1 182 ? 4.736 -12.220 7.282 1.00 92.56 182 LEU A C 1
ATOM 1434 O O . LEU A 1 182 ? 5.728 -11.515 7.485 1.00 92.56 182 LEU A O 1
ATOM 1438 N N . SER A 1 183 ? 4.533 -12.841 6.126 1.00 92.62 183 SER A N 1
ATOM 1439 C CA . SER A 1 183 ? 5.345 -12.538 4.954 1.00 92.62 183 SER A CA 1
ATOM 1440 C C . SER A 1 183 ? 4.980 -11.162 4.390 1.00 92.62 183 SER A C 1
ATOM 1442 O O . SER A 1 183 ? 3.855 -10.689 4.532 1.00 92.62 183 SER A O 1
ATOM 1444 N N . GLY A 1 184 ? 5.918 -10.531 3.677 1.00 91.56 184 GLY A N 1
ATOM 1445 C CA . GLY A 1 184 ? 5.625 -9.280 2.966 1.00 91.56 184 GLY A CA 1
ATOM 1446 C C . GLY A 1 184 ? 4.521 -9.452 1.916 1.00 91.56 184 GLY A C 1
ATOM 1447 O O . GLY A 1 184 ? 3.777 -8.516 1.664 1.00 91.56 184 GLY A O 1
ATOM 1448 N N . HIS A 1 185 ? 4.381 -10.662 1.363 1.00 92.94 185 HIS A N 1
ATOM 1449 C CA . HIS A 1 185 ? 3.321 -11.010 0.421 1.00 92.94 185 HIS A CA 1
ATOM 1450 C C . HIS A 1 185 ? 1.935 -10.929 1.076 1.00 92.94 185 HIS A C 1
ATOM 1452 O O . HIS A 1 185 ? 1.088 -10.185 0.604 1.00 92.94 185 HIS A O 1
ATOM 1458 N N . GLN A 1 186 ? 1.753 -11.578 2.231 1.00 95.44 186 GLN A N 1
ATOM 1459 C CA . GLN A 1 186 ? 0.500 -11.525 2.997 1.00 95.44 186 GLN A CA 1
ATOM 1460 C C . GLN A 1 186 ? 0.125 -10.098 3.418 1.00 95.44 186 GLN A C 1
ATOM 1462 O O . GLN A 1 186 ? -1.042 -9.720 3.393 1.00 95.44 186 GLN A O 1
ATOM 1467 N N . ILE A 1 187 ? 1.115 -9.289 3.806 1.00 95.69 187 ILE A N 1
ATOM 1468 C CA . ILE A 1 187 ? 0.885 -7.886 4.176 1.00 95.69 187 ILE A CA 1
ATOM 1469 C C . ILE A 1 187 ? 0.433 -7.071 2.958 1.00 95.69 187 ILE A C 1
ATOM 1471 O O . ILE A 1 187 ? -0.467 -6.242 3.078 1.00 95.69 187 ILE A O 1
ATOM 1475 N N . MET A 1 188 ? 1.031 -7.312 1.791 1.00 95.62 188 MET A N 1
ATOM 1476 C CA . MET A 1 188 ? 0.608 -6.674 0.547 1.00 95.62 188 MET A CA 1
ATOM 1477 C C . MET A 1 188 ? -0.799 -7.104 0.123 1.00 95.62 188 MET A C 1
ATOM 1479 O O . MET A 1 188 ? -1.574 -6.241 -0.267 1.00 95.62 188 MET A O 1
ATOM 1483 N N . ASP A 1 189 ? -1.164 -8.380 0.262 1.00 96.69 189 ASP A N 1
ATOM 1484 C CA . ASP A 1 189 ? -2.520 -8.860 -0.048 1.00 96.69 189 ASP A CA 1
ATOM 1485 C C . ASP A 1 189 ? -3.574 -8.238 0.882 1.00 96.69 189 ASP A C 1
ATOM 1487 O O . ASP A 1 189 ? -4.680 -7.907 0.457 1.00 96.69 189 ASP A O 1
ATOM 1491 N N . LEU A 1 190 ? -3.246 -8.038 2.164 1.00 97.56 190 LEU A N 1
ATOM 1492 C CA . LEU A 1 190 ? -4.085 -7.253 3.076 1.00 97.56 190 LEU A CA 1
ATOM 1493 C C . LEU A 1 190 ? -4.225 -5.803 2.589 1.00 97.56 190 LEU A C 1
ATOM 1495 O O . LEU A 1 190 ? -5.333 -5.271 2.537 1.00 97.56 190 LEU A O 1
ATOM 1499 N N . TRP A 1 191 ? -3.110 -5.158 2.241 1.00 97.44 191 TRP A N 1
ATOM 1500 C CA . TRP A 1 191 ? -3.112 -3.766 1.795 1.00 97.44 191 TRP A CA 1
ATOM 1501 C C . TRP A 1 191 ? -3.904 -3.562 0.496 1.00 97.44 191 TRP A C 1
ATOM 1503 O O . TRP A 1 191 ? -4.676 -2.607 0.388 1.00 97.44 191 TRP A O 1
ATOM 1513 N N . ASP A 1 192 ? -3.756 -4.477 -0.459 1.00 96.81 192 ASP A N 1
ATOM 1514 C CA . ASP A 1 192 ? -4.451 -4.459 -1.746 1.00 96.81 192 ASP A CA 1
ATOM 1515 C C . ASP A 1 192 ? -5.970 -4.598 -1.578 1.00 96.81 192 ASP A C 1
ATOM 1517 O O . ASP A 1 192 ? -6.740 -3.822 -2.151 1.00 96.81 192 ASP A O 1
ATOM 1521 N N . ARG A 1 193 ? -6.416 -5.497 -0.690 1.00 97.19 193 ARG A N 1
ATOM 1522 C CA . ARG A 1 193 ? -7.840 -5.639 -0.351 1.00 97.19 193 ARG A CA 1
ATOM 1523 C C . ARG A 1 193 ? -8.405 -4.408 0.339 1.00 97.19 193 ARG A C 1
ATOM 1525 O O . ARG A 1 193 ? -9.481 -3.955 -0.039 1.00 97.19 193 ARG A O 1
ATOM 1532 N N . ILE A 1 194 ? -7.677 -3.807 1.285 1.00 97.31 194 ILE A N 1
ATOM 1533 C CA . ILE A 1 194 ? -8.089 -2.534 1.905 1.00 97.31 194 ILE A CA 1
ATOM 1534 C C . ILE A 1 194 ? -8.259 -1.450 0.831 1.00 97.31 194 ILE A C 1
ATOM 1536 O O . ILE A 1 194 ? -9.288 -0.771 0.798 1.00 97.31 194 ILE A O 1
ATOM 1540 N N . CYS A 1 195 ? -7.287 -1.302 -0.073 1.00 96.88 195 CYS A N 1
ATOM 1541 C CA . CYS A 1 195 ? -7.344 -0.300 -1.139 1.00 96.88 195 CYS A CA 1
ATOM 1542 C C . CYS A 1 195 ? -8.510 -0.545 -2.107 1.00 96.88 195 CYS A C 1
ATOM 1544 O O . CYS A 1 195 ? -9.218 0.398 -2.473 1.00 96.88 195 CYS A O 1
ATOM 1546 N N . THR A 1 196 ? -8.733 -1.804 -2.483 1.00 96.19 196 THR A N 1
ATOM 1547 C CA . THR A 1 196 ? -9.816 -2.222 -3.380 1.00 96.19 196 THR A CA 1
ATOM 1548 C C . THR A 1 196 ? -11.184 -1.995 -2.744 1.00 96.19 196 THR A C 1
ATOM 1550 O O . THR A 1 196 ? -12.053 -1.366 -3.354 1.00 96.19 196 THR A O 1
ATOM 1553 N N . ALA A 1 197 ? -11.368 -2.423 -1.492 1.00 96.25 197 ALA A N 1
ATOM 1554 C CA . ALA A 1 197 ? -12.620 -2.263 -0.758 1.00 96.25 197 ALA A CA 1
ATOM 1555 C C . ALA A 1 197 ? -12.997 -0.785 -0.601 1.00 96.25 197 ALA A C 1
ATOM 1557 O O . ALA A 1 197 ? -14.146 -0.408 -0.846 1.00 96.25 197 ALA A O 1
ATOM 1558 N N . LEU A 1 198 ? -12.018 0.067 -0.280 1.00 96.06 198 LEU A N 1
ATOM 1559 C CA . LEU A 1 198 ? -12.202 1.514 -0.159 1.00 96.06 198 LEU A CA 1
ATOM 1560 C C . LEU A 1 198 ? -12.309 2.239 -1.511 1.00 96.06 198 LEU A C 1
ATOM 1562 O O . LEU A 1 198 ? -12.652 3.419 -1.524 1.00 96.06 198 LEU A O 1
ATOM 1566 N N . GLN A 1 199 ? -12.057 1.563 -2.639 1.00 95.38 199 GLN A N 1
ATOM 1567 C CA . GLN A 1 199 ? -11.967 2.171 -3.974 1.00 95.38 199 GLN A CA 1
ATOM 1568 C C . GLN A 1 199 ? -10.996 3.356 -4.005 1.00 95.38 199 GLN A C 1
ATOM 1570 O O . GLN A 1 199 ? -11.311 4.459 -4.466 1.00 95.38 199 GLN A O 1
ATOM 1575 N N . VAL A 1 200 ? -9.792 3.122 -3.485 1.00 95.38 200 VAL A N 1
ATOM 1576 C CA . VAL A 1 200 ? -8.697 4.086 -3.572 1.00 95.38 200 VAL A CA 1
ATOM 1577 C C . VAL A 1 200 ? -8.420 4.393 -5.046 1.00 95.38 200 VAL A C 1
ATOM 1579 O O . VAL A 1 200 ? -8.278 3.498 -5.874 1.00 95.38 200 VAL A O 1
ATOM 1582 N N . ARG A 1 201 ? -8.350 5.681 -5.386 1.00 93.25 201 ARG A N 1
ATOM 1583 C CA . ARG A 1 201 ? -8.263 6.164 -6.773 1.00 93.25 201 ARG A CA 1
ATOM 1584 C C . ARG A 1 201 ? -6.898 5.912 -7.388 1.00 93.25 201 ARG A C 1
ATOM 1586 O O . ARG A 1 201 ? -6.803 5.610 -8.574 1.00 93.25 201 ARG A O 1
ATOM 1593 N N . LYS A 1 202 ? -5.837 6.128 -6.609 1.00 93.75 202 LYS A N 1
ATOM 1594 C CA . LYS A 1 202 ? -4.461 5.911 -7.054 1.00 93.75 202 LYS A CA 1
ATOM 1595 C C . LYS A 1 202 ? -3.538 5.708 -5.866 1.00 93.75 202 LYS A C 1
ATOM 1597 O O . LYS A 1 202 ? -3.576 6.474 -4.904 1.00 93.75 202 LYS A O 1
ATOM 1602 N N . MET A 1 203 ? -2.667 4.716 -5.991 1.00 94.31 203 MET A N 1
ATOM 1603 C CA . MET A 1 203 ? -1.628 4.406 -5.022 1.00 94.31 203 MET A CA 1
ATOM 1604 C C . MET A 1 203 ? -0.251 4.602 -5.637 1.00 94.31 203 MET A C 1
ATOM 1606 O O . MET A 1 203 ? -0.024 4.296 -6.806 1.00 94.31 203 MET A O 1
ATOM 1610 N N . SER A 1 204 ? 0.677 5.111 -4.838 1.00 93.50 204 SER A N 1
ATOM 1611 C CA . SER A 1 204 ? 2.098 5.134 -5.179 1.00 93.50 204 SER A CA 1
ATOM 1612 C C . SER A 1 204 ? 2.896 4.368 -4.137 1.00 93.50 204 SER A C 1
ATOM 1614 O O . SER A 1 204 ? 2.481 4.243 -2.986 1.00 93.50 204 SER A O 1
ATOM 1616 N N . VAL A 1 205 ? 4.039 3.844 -4.552 1.00 91.81 205 VAL A N 1
ATOM 1617 C CA . VAL A 1 205 ? 5.007 3.179 -3.686 1.00 91.81 205 VAL A CA 1
ATOM 1618 C C . VAL A 1 205 ? 6.387 3.657 -4.100 1.00 91.81 205 VAL A C 1
ATOM 1620 O O . VAL A 1 205 ? 6.663 3.817 -5.291 1.00 91.81 205 VAL A O 1
ATOM 1623 N N . ILE A 1 206 ? 7.246 3.909 -3.120 1.00 84.50 206 ILE A N 1
ATOM 1624 C CA . ILE A 1 206 ? 8.672 4.087 -3.375 1.00 84.50 206 ILE A CA 1
ATOM 1625 C C . ILE A 1 206 ? 9.318 2.745 -3.080 1.00 84.50 206 ILE A C 1
ATOM 1627 O O . ILE A 1 206 ? 9.349 2.302 -1.932 1.00 84.50 206 ILE A O 1
ATOM 1631 N N . ASP A 1 207 ? 9.821 2.092 -4.121 1.00 78.94 207 ASP A N 1
ATOM 1632 C CA . ASP A 1 207 ? 10.517 0.827 -3.956 1.00 78.94 207 ASP A CA 1
ATOM 1633 C C . ASP A 1 207 ? 11.928 1.053 -3.386 1.00 78.94 207 ASP A C 1
ATOM 1635 O O . ASP A 1 207 ? 12.913 1.161 -4.114 1.00 78.94 207 ASP A O 1
ATOM 1639 N N . ALA A 1 208 ? 12.006 1.140 -2.058 1.00 72.81 208 ALA A N 1
ATOM 1640 C CA . ALA A 1 208 ? 13.248 1.244 -1.294 1.00 72.81 208 ALA A CA 1
ATOM 1641 C C . ALA A 1 208 ? 13.679 -0.098 -0.669 1.00 72.81 208 ALA A C 1
ATOM 1643 O O . ALA A 1 208 ? 14.544 -0.126 0.208 1.00 72.81 208 ALA A O 1
ATOM 1644 N N . SER A 1 209 ? 13.058 -1.216 -1.066 1.00 68.06 209 SER A N 1
ATOM 1645 C CA . SER A 1 209 ? 13.325 -2.515 -0.445 1.00 68.06 209 SER A CA 1
ATOM 1646 C C . SER A 1 209 ? 14.761 -2.986 -0.727 1.00 68.06 209 SER A C 1
ATOM 1648 O O . SER A 1 209 ? 15.256 -2.937 -1.848 1.00 68.06 209 SER A O 1
ATOM 1650 N N . THR A 1 210 ? 15.448 -3.507 0.279 1.00 67.00 210 THR A N 1
ATOM 1651 C CA . THR A 1 210 ? 16.790 -4.097 0.121 1.00 67.00 210 THR A CA 1
ATOM 1652 C C . THR A 1 210 ? 16.763 -5.628 0.140 1.00 67.00 210 THR A C 1
ATOM 1654 O O . THR A 1 210 ? 17.820 -6.266 0.156 1.00 67.00 210 THR A O 1
ATOM 1657 N N . LYS A 1 211 ? 15.560 -6.226 0.100 1.00 67.31 211 LYS A N 1
ATOM 1658 C CA . LYS A 1 211 ? 15.333 -7.674 0.178 1.00 67.31 211 LYS A CA 1
ATOM 1659 C C . LYS A 1 211 ? 16.120 -8.429 -0.890 1.00 67.31 211 LYS A C 1
ATOM 1661 O O . LYS A 1 211 ? 15.967 -8.167 -2.081 1.00 67.31 211 LYS A O 1
ATOM 1666 N N . GLY A 1 212 ? 16.946 -9.377 -0.444 1.00 66.94 212 GLY A N 1
ATOM 1667 C CA . GLY A 1 212 ? 17.728 -10.260 -1.314 1.00 66.94 212 GLY A CA 1
ATOM 1668 C C . GLY A 1 212 ? 18.741 -9.563 -2.229 1.00 66.94 212 GLY A C 1
ATOM 1669 O O . GLY A 1 212 ? 19.191 -10.182 -3.194 1.00 66.94 212 GLY A O 1
ATOM 1670 N N . LYS A 1 213 ? 19.117 -8.310 -1.920 1.00 75.75 213 LYS A N 1
ATOM 1671 C CA . LYS A 1 213 ? 20.035 -7.475 -2.716 1.00 75.75 213 LYS A CA 1
ATOM 1672 C C . LYS A 1 213 ? 19.535 -7.255 -4.157 1.00 75.75 213 LYS A C 1
ATOM 1674 O O . LYS A 1 213 ? 18.395 -7.556 -4.509 1.00 75.75 213 LYS A O 1
ATOM 1679 N N . MET A 1 214 ? 20.371 -6.641 -4.992 1.00 79.25 214 MET A N 1
ATOM 1680 C CA . MET A 1 214 ? 20.016 -6.313 -6.376 1.00 79.25 214 MET A CA 1
ATOM 1681 C C . MET A 1 214 ? 19.792 -7.574 -7.219 1.00 79.25 214 MET A C 1
ATOM 1683 O O . MET A 1 214 ? 18.947 -7.590 -8.107 1.00 79.25 214 MET A O 1
ATOM 1687 N N . GLU A 1 215 ? 20.518 -8.649 -6.929 1.00 80.25 215 GLU A N 1
ATOM 1688 C CA . GLU A 1 215 ? 20.487 -9.884 -7.704 1.00 80.25 215 GLU A CA 1
ATOM 1689 C C . GLU A 1 215 ? 19.103 -10.539 -7.677 1.00 80.25 215 GLU A C 1
ATOM 1691 O O . GLU A 1 215 ? 18.593 -10.912 -8.731 1.00 80.25 215 GLU A O 1
ATOM 1696 N N . LEU A 1 216 ? 18.456 -10.620 -6.508 1.00 81.38 216 LEU A N 1
ATOM 1697 C CA . LEU A 1 216 ? 17.112 -11.195 -6.407 1.00 81.38 216 LEU A CA 1
ATOM 1698 C C . LEU A 1 216 ? 16.077 -10.366 -7.181 1.00 81.38 216 LEU A C 1
ATOM 1700 O O . LEU A 1 216 ? 15.180 -10.924 -7.812 1.00 81.38 216 LEU A O 1
ATOM 1704 N N . ARG A 1 217 ? 16.225 -9.036 -7.180 1.00 81.69 217 ARG A N 1
ATOM 1705 C CA . ARG A 1 217 ? 15.366 -8.124 -7.951 1.00 81.69 217 ARG A CA 1
ATOM 1706 C C . ARG A 1 217 ? 15.533 -8.326 -9.453 1.00 81.69 217 ARG A C 1
ATOM 1708 O O . ARG A 1 217 ? 14.540 -8.363 -10.172 1.00 81.69 217 ARG A O 1
ATOM 1715 N N . LEU A 1 218 ? 16.774 -8.493 -9.915 1.00 82.88 218 LEU A N 1
ATOM 1716 C CA . LEU A 1 218 ? 17.061 -8.782 -11.319 1.00 82.88 218 LEU A CA 1
ATOM 1717 C C . LEU A 1 218 ? 16.456 -10.123 -11.732 1.00 82.88 218 LEU A C 1
ATOM 1719 O O . LEU A 1 218 ? 15.775 -10.180 -12.748 1.00 82.88 218 LEU A O 1
ATOM 1723 N N . VAL A 1 219 ? 16.629 -11.174 -10.922 1.00 84.75 219 VAL A N 1
ATOM 1724 C CA . VAL A 1 219 ? 16.026 -12.493 -11.184 1.00 84.75 219 VAL A CA 1
ATOM 1725 C C . VAL A 1 219 ? 14.507 -12.405 -11.266 1.00 84.75 219 VAL A C 1
ATOM 1727 O O . VAL A 1 219 ? 13.927 -12.990 -12.175 1.00 84.75 219 VAL A O 1
ATOM 1730 N N . HIS A 1 220 ? 13.863 -11.657 -10.365 1.00 84.06 220 HIS A N 1
ATOM 1731 C CA . HIS A 1 220 ? 12.421 -11.423 -10.434 1.00 84.06 220 HIS A CA 1
ATOM 1732 C C . HIS A 1 220 ? 12.027 -10.755 -11.757 1.00 84.06 220 HIS A C 1
ATOM 1734 O O . HIS A 1 220 ? 11.108 -11.220 -12.426 1.00 84.06 220 HIS A O 1
ATOM 1740 N N . GLY A 1 221 ? 12.754 -9.709 -12.162 1.00 83.75 221 GLY A N 1
ATOM 1741 C CA . GLY A 1 221 ? 12.531 -9.032 -13.439 1.00 83.75 221 GLY A CA 1
ATOM 1742 C C . GLY A 1 221 ? 12.699 -9.958 -14.647 1.00 83.75 221 GLY A C 1
ATOM 1743 O O . GLY A 1 221 ? 11.872 -9.917 -15.550 1.00 83.75 221 GLY A O 1
ATOM 1744 N N . VAL A 1 222 ? 13.708 -10.838 -14.647 1.00 86.19 222 VAL A N 1
ATOM 1745 C CA . VAL A 1 222 ? 13.908 -11.818 -15.732 1.00 86.19 222 VAL A CA 1
ATOM 1746 C C . VAL A 1 222 ? 12.797 -12.868 -15.756 1.00 86.19 222 VAL A C 1
ATOM 1748 O O . VAL A 1 222 ? 12.307 -13.211 -16.824 1.00 86.19 222 VAL A O 1
ATOM 1751 N N . ALA A 1 223 ? 12.397 -13.385 -14.593 1.00 84.50 223 ALA A N 1
ATOM 1752 C CA . ALA A 1 223 ? 11.436 -14.482 -14.501 1.00 84.50 223 ALA A CA 1
ATOM 1753 C C . ALA A 1 223 ? 9.991 -14.054 -14.796 1.00 84.50 223 ALA A C 1
ATOM 1755 O O . ALA A 1 223 ? 9.240 -14.835 -15.375 1.00 84.50 223 ALA A O 1
ATOM 1756 N N . TYR A 1 224 ? 9.601 -12.846 -14.380 1.00 83.69 224 TYR A N 1
ATOM 1757 C CA . TYR A 1 224 ? 8.212 -12.383 -14.450 1.00 83.69 224 TYR A CA 1
ATOM 1758 C C . TYR A 1 224 ? 7.990 -11.230 -15.432 1.00 83.69 224 TYR A C 1
ATOM 1760 O O . TYR A 1 224 ? 6.844 -10.895 -15.703 1.00 83.69 224 TYR A O 1
ATOM 1768 N N . GLY A 1 225 ? 9.050 -10.596 -15.948 1.00 84.44 225 GLY A N 1
ATOM 1769 C CA . GLY A 1 225 ? 8.926 -9.430 -16.832 1.00 84.44 225 GLY A CA 1
ATOM 1770 C C . GLY A 1 225 ? 8.344 -8.190 -16.144 1.00 84.44 225 GLY A C 1
ATOM 1771 O O . GLY A 1 225 ? 7.962 -7.233 -16.808 1.00 84.44 225 GLY A O 1
ATOM 1772 N N . GLU A 1 226 ? 8.266 -8.195 -14.813 1.00 85.19 226 GLU A N 1
ATOM 1773 C CA . GLU A 1 226 ? 7.580 -7.176 -14.025 1.00 85.19 226 GLU A CA 1
ATOM 1774 C C . GLU A 1 226 ? 8.405 -6.750 -12.799 1.00 85.19 226 GLU A C 1
ATOM 1776 O O . GLU A 1 226 ? 9.221 -7.527 -12.275 1.00 85.19 226 GLU A O 1
ATOM 1781 N N . PRO A 1 227 ? 8.201 -5.513 -12.298 1.00 82.00 227 PRO A N 1
ATOM 1782 C CA . PRO A 1 227 ? 8.806 -5.074 -11.048 1.00 82.00 227 PRO A CA 1
ATOM 1783 C C . PRO A 1 227 ? 8.283 -5.886 -9.860 1.00 82.00 227 PRO A C 1
ATOM 1785 O O . PRO A 1 227 ? 7.249 -6.544 -9.924 1.00 82.00 227 PRO A O 1
ATOM 1788 N N . TRP A 1 228 ? 8.967 -5.767 -8.722 1.00 83.94 228 TRP A N 1
ATOM 1789 C CA . TRP A 1 228 ? 8.653 -6.510 -7.496 1.00 83.94 228 TRP A CA 1
ATOM 1790 C C . TRP A 1 228 ? 7.192 -6.379 -7.027 1.00 83.94 228 TRP A C 1
ATOM 1792 O O . TRP A 1 228 ? 6.621 -7.313 -6.474 1.00 83.94 228 TRP A O 1
ATOM 1802 N N . PHE A 1 229 ? 6.582 -5.212 -7.248 1.00 89.12 229 PHE A N 1
ATOM 1803 C CA . PHE A 1 229 ? 5.192 -4.929 -6.882 1.00 89.12 229 PHE A CA 1
ATOM 1804 C C . PHE A 1 229 ? 4.193 -5.147 -8.036 1.00 89.12 229 PHE A C 1
ATOM 1806 O O . PHE A 1 229 ? 2.998 -4.919 -7.848 1.00 89.12 229 PHE A O 1
ATOM 1813 N N . GLY A 1 230 ? 4.657 -5.598 -9.209 1.00 89.25 230 GLY A N 1
ATOM 1814 C CA . GLY A 1 230 ? 3.851 -5.769 -10.426 1.00 89.25 230 GLY A CA 1
ATOM 1815 C C . GLY A 1 230 ? 2.646 -6.686 -10.236 1.00 89.25 230 GLY A C 1
ATOM 1816 O O . GLY A 1 230 ? 1.549 -6.356 -10.680 1.00 89.25 230 GLY A O 1
ATOM 1817 N N . ARG A 1 231 ? 2.802 -7.733 -9.414 1.00 90.38 231 ARG A N 1
ATOM 1818 C CA . ARG A 1 231 ? 1.721 -8.657 -9.036 1.00 90.38 231 ARG A CA 1
ATOM 1819 C C . ARG A 1 231 ? 0.486 -7.972 -8.430 1.00 90.38 231 ARG A C 1
ATOM 1821 O O . ARG A 1 231 ? -0.611 -8.493 -8.581 1.00 90.38 231 ARG A O 1
ATOM 1828 N N . TRP A 1 232 ? 0.653 -6.822 -7.773 1.00 93.81 232 TRP A N 1
ATOM 1829 C CA . TRP A 1 232 ? -0.448 -6.016 -7.215 1.00 93.81 232 TRP A CA 1
ATOM 1830 C C . TRP A 1 232 ? -0.815 -4.828 -8.118 1.00 93.81 232 TRP A C 1
ATOM 1832 O O . TRP A 1 232 ? -1.326 -3.810 -7.663 1.00 93.81 232 TRP A O 1
ATOM 1842 N N . GLY A 1 233 ? -0.485 -4.903 -9.407 1.00 91.81 233 GLY A N 1
ATOM 1843 C CA . GLY A 1 233 ? -0.822 -3.887 -10.402 1.00 91.81 233 GLY A CA 1
ATOM 1844 C C . GLY A 1 233 ? 0.036 -2.620 -10.357 1.00 91.81 233 GLY A C 1
ATOM 1845 O O . GLY A 1 233 ? -0.241 -1.683 -11.112 1.00 91.81 233 GLY A O 1
ATOM 1846 N N . TYR A 1 234 ? 1.081 -2.562 -9.524 1.00 91.56 234 TYR A N 1
ATOM 1847 C CA . TYR A 1 234 ? 1.994 -1.419 -9.502 1.00 91.56 234 TYR A CA 1
ATOM 1848 C C . TYR A 1 234 ? 2.855 -1.390 -10.763 1.00 91.56 234 TYR A C 1
ATOM 1850 O O . TYR A 1 234 ? 3.510 -2.365 -11.126 1.00 91.56 234 TYR A O 1
ATOM 1858 N N . ARG A 1 235 ? 2.891 -0.226 -11.406 1.00 89.69 235 ARG A N 1
ATOM 1859 C CA . ARG A 1 235 ? 3.632 0.021 -12.646 1.00 89.69 235 ARG A CA 1
ATOM 1860 C C . ARG A 1 235 ? 4.592 1.187 -12.467 1.00 89.69 235 ARG A C 1
ATOM 1862 O O . ARG A 1 235 ? 4.595 1.849 -11.426 1.00 89.69 235 ARG A O 1
ATOM 1869 N N . PHE A 1 236 ? 5.395 1.443 -13.496 1.00 88.00 236 PHE A N 1
ATOM 1870 C CA . PHE A 1 236 ? 6.207 2.648 -13.553 1.00 88.00 236 PHE A CA 1
ATOM 1871 C C . PHE A 1 236 ? 5.333 3.888 -13.330 1.00 88.00 236 PHE A C 1
ATOM 1873 O O . PHE A 1 236 ? 4.304 4.068 -13.976 1.00 88.00 236 PHE A O 1
ATOM 1880 N N . GLY A 1 237 ? 5.731 4.711 -12.363 1.00 85.00 237 GLY A N 1
ATOM 1881 C CA . GLY A 1 237 ? 5.095 5.991 -12.082 1.00 85.00 237 GLY A CA 1
ATOM 1882 C C . GLY A 1 237 ? 5.970 7.118 -12.600 1.00 85.00 237 GLY A C 1
ATOM 1883 O O . GLY A 1 237 ? 5.880 7.518 -13.754 1.00 85.00 237 GLY A O 1
ATOM 1884 N N . GLN A 1 238 ? 6.841 7.616 -11.729 1.00 82.94 238 GLN A N 1
ATOM 1885 C CA . GLN A 1 238 ? 7.792 8.665 -12.059 1.00 82.94 238 GLN A CA 1
ATOM 1886 C C . GLN A 1 238 ? 9.211 8.164 -11.802 1.00 82.94 238 GLN A C 1
ATOM 1888 O O . GLN A 1 238 ? 9.506 7.639 -10.728 1.00 82.94 238 GLN A O 1
ATOM 1893 N N . GLY A 1 239 ? 10.085 8.311 -12.796 1.00 77.75 239 GLY A N 1
ATOM 1894 C CA . GLY A 1 239 ? 11.485 7.931 -12.670 1.00 77.75 239 GLY A CA 1
ATOM 1895 C C . GLY A 1 239 ? 12.284 8.968 -11.889 1.00 77.75 239 GLY A C 1
ATOM 1896 O O . GLY A 1 239 ? 12.060 10.175 -11.997 1.00 77.75 239 GLY A O 1
ATOM 1897 N N . SER A 1 240 ? 13.242 8.496 -11.099 1.00 74.19 240 SER A N 1
ATOM 1898 C CA . SER A 1 240 ? 14.250 9.348 -10.476 1.00 74.19 240 SER A CA 1
ATOM 1899 C C . SER A 1 240 ? 15.363 9.678 -11.478 1.00 74.19 240 SER A C 1
ATOM 1901 O O . SER A 1 240 ? 15.570 8.959 -12.453 1.00 74.19 240 SER A O 1
ATOM 1903 N N . TYR A 1 241 ? 16.074 10.789 -11.255 1.00 80.38 241 TYR A N 1
ATOM 1904 C CA . TYR A 1 241 ? 17.293 11.153 -12.000 1.00 80.38 241 TYR A CA 1
ATOM 1905 C C . TYR A 1 241 ? 17.156 11.155 -13.538 1.00 80.38 241 TYR A C 1
ATOM 1907 O O . TYR A 1 241 ? 18.097 10.817 -14.249 1.00 80.38 241 TYR A O 1
ATOM 1915 N N . GLY A 1 242 ? 15.985 11.536 -14.062 1.00 81.31 242 GLY A N 1
ATOM 1916 C CA . GLY A 1 242 ? 15.743 11.637 -15.507 1.00 81.31 242 GLY A CA 1
ATOM 1917 C C . GLY A 1 242 ? 15.400 10.316 -16.203 1.00 81.31 242 GLY A C 1
ATOM 1918 O O . GLY A 1 242 ? 15.321 10.286 -17.430 1.00 81.31 242 GLY A O 1
ATOM 1919 N N . VAL A 1 243 ? 15.167 9.229 -15.457 1.00 86.31 243 VAL A N 1
ATOM 1920 C CA . VAL A 1 243 ? 14.668 7.973 -16.035 1.00 86.31 243 VAL A CA 1
ATOM 1921 C C . VAL A 1 243 ? 13.264 8.194 -16.598 1.00 86.31 243 VAL A C 1
ATOM 1923 O O . VAL A 1 243 ? 12.333 8.548 -15.875 1.00 86.31 243 VAL A O 1
ATOM 1926 N N . THR A 1 244 ? 13.110 7.970 -17.900 1.00 90.44 244 THR A N 1
ATOM 1927 C CA . THR A 1 244 ? 11.816 8.045 -18.588 1.00 90.44 244 THR A CA 1
ATOM 1928 C C . THR A 1 244 ? 11.121 6.685 -18.602 1.00 90.44 244 THR A C 1
ATOM 1930 O O . THR A 1 244 ? 11.768 5.645 -18.473 1.00 90.44 244 THR A O 1
ATOM 1933 N N . GLU A 1 245 ? 9.808 6.677 -18.828 1.00 89.56 245 GLU A N 1
ATOM 1934 C CA . GLU A 1 245 ? 9.033 5.439 -18.989 1.00 89.56 245 GLU A CA 1
ATOM 1935 C C . GLU A 1 245 ? 9.577 4.570 -20.133 1.00 89.56 245 GLU A C 1
ATOM 1937 O O . GLU A 1 245 ? 9.740 3.364 -19.980 1.00 89.56 245 GLU A O 1
ATOM 1942 N N . GLN A 1 246 ? 9.985 5.185 -21.249 1.00 92.38 246 GLN A N 1
ATOM 1943 C CA . GLN A 1 246 ? 10.588 4.466 -22.373 1.00 92.38 246 GLN A CA 1
ATOM 1944 C C . GLN A 1 246 ? 11.937 3.825 -22.008 1.00 92.38 246 GLN A C 1
ATOM 1946 O O . GLN A 1 246 ? 12.278 2.752 -22.508 1.00 92.38 246 GLN A O 1
ATOM 1951 N N . MET A 1 247 ? 12.752 4.486 -21.181 1.00 92.12 247 MET A N 1
ATOM 1952 C CA . MET A 1 247 ? 14.006 3.904 -20.687 1.00 92.12 247 MET A CA 1
ATOM 1953 C C . MET A 1 247 ? 13.727 2.743 -19.735 1.00 92.12 247 MET A C 1
ATOM 1955 O O . MET A 1 247 ? 14.383 1.707 -19.831 1.00 92.12 247 MET A O 1
ATOM 1959 N N . TYR A 1 248 ? 12.737 2.901 -18.854 1.00 88.88 248 TYR A N 1
ATOM 1960 C CA . TYR A 1 248 ? 12.301 1.847 -17.948 1.00 88.88 248 TYR A CA 1
ATOM 1961 C C . TYR A 1 248 ? 11.807 0.619 -18.719 1.00 88.88 248 TYR A C 1
ATOM 1963 O O . TYR A 1 248 ? 12.329 -0.470 -18.496 1.00 88.88 248 TYR A O 1
ATOM 1971 N N . GLN A 1 249 ? 10.898 0.800 -19.681 1.00 88.88 249 GLN A N 1
ATOM 1972 C CA . GLN A 1 249 ? 10.345 -0.304 -20.467 1.00 88.88 249 GLN A CA 1
ATOM 1973 C C . GLN A 1 249 ? 11.441 -1.050 -21.232 1.00 88.88 249 GLN A C 1
ATOM 1975 O O . GLN A 1 249 ? 11.561 -2.262 -21.098 1.00 88.88 249 GLN A O 1
ATOM 1980 N N . ARG A 1 250 ? 12.337 -0.324 -21.917 1.00 90.81 250 ARG A N 1
ATOM 1981 C CA . ARG A 1 250 ? 13.499 -0.935 -22.585 1.00 90.81 250 ARG A CA 1
ATOM 1982 C C . ARG A 1 250 ? 14.397 -1.715 -21.625 1.00 90.81 250 ARG A C 1
ATOM 1984 O O . ARG A 1 250 ? 14.981 -2.718 -22.019 1.00 90.81 250 ARG A O 1
ATOM 1991 N N . SER A 1 251 ? 14.525 -1.257 -20.380 1.00 88.25 251 SER A N 1
ATOM 1992 C CA . SER A 1 251 ? 15.308 -1.962 -19.362 1.00 88.25 251 SER A CA 1
ATOM 1993 C C . SER A 1 251 ? 14.618 -3.254 -18.928 1.00 88.25 251 SER A C 1
ATOM 1995 O O . SER A 1 251 ? 15.285 -4.276 -18.809 1.00 88.25 251 SER A O 1
ATOM 1997 N N . VAL A 1 252 ? 13.297 -3.232 -18.734 1.00 85.38 252 VAL A N 1
ATOM 1998 C CA . VAL A 1 252 ? 12.504 -4.431 -18.420 1.00 85.38 252 VAL A CA 1
ATOM 1999 C C . VAL A 1 252 ? 12.583 -5.445 -19.563 1.00 85.38 252 VAL A C 1
ATOM 2001 O O . VAL A 1 252 ? 12.900 -6.606 -19.311 1.00 85.38 252 VAL A O 1
ATOM 2004 N N . ASP A 1 253 ? 12.411 -5.003 -20.810 1.00 88.06 253 ASP A N 1
ATOM 2005 C CA . ASP A 1 253 ? 12.489 -5.867 -21.994 1.00 88.06 253 ASP A CA 1
ATOM 2006 C C . ASP A 1 253 ? 13.883 -6.505 -22.131 1.00 88.06 253 ASP A C 1
ATOM 2008 O O . ASP A 1 253 ? 14.012 -7.709 -22.367 1.00 88.06 253 ASP A O 1
ATOM 2012 N N . ALA A 1 254 ? 14.943 -5.715 -21.923 1.00 88.12 254 ALA A N 1
ATOM 2013 C CA . ALA A 1 254 ? 16.316 -6.209 -21.945 1.00 88.12 254 ALA A CA 1
ATOM 2014 C C . ALA A 1 254 ? 16.586 -7.218 -20.820 1.00 88.12 254 ALA A C 1
ATOM 2016 O O . ALA A 1 254 ? 17.243 -8.229 -21.062 1.00 88.12 254 ALA A O 1
ATOM 2017 N N . LEU A 1 255 ? 16.074 -6.973 -19.607 1.00 84.69 255 LEU A N 1
ATOM 2018 C CA . LEU A 1 255 ? 16.197 -7.907 -18.485 1.00 84.69 255 LEU A CA 1
ATOM 2019 C C . LEU A 1 255 ? 15.468 -9.221 -18.769 1.00 84.69 255 LEU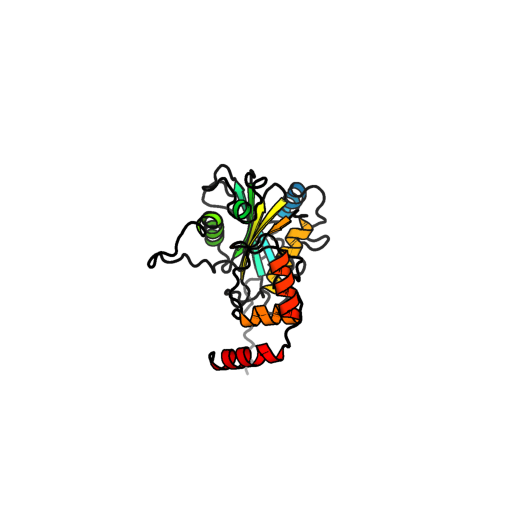 A C 1
ATOM 2021 O O . LEU A 1 255 ? 16.042 -10.284 -18.557 1.00 84.69 255 LEU A O 1
ATOM 2025 N N . HIS A 1 256 ? 14.247 -9.163 -19.295 1.00 83.75 256 HIS A N 1
ATOM 2026 C CA . HIS A 1 256 ? 13.469 -10.350 -19.649 1.00 83.75 256 HIS A CA 1
ATOM 2027 C C . HIS A 1 256 ? 14.144 -11.193 -20.748 1.00 83.75 256 HIS A C 1
ATOM 2029 O O . HIS A 1 256 ? 14.067 -12.419 -20.735 1.00 83.75 256 HIS A O 1
ATOM 2035 N N . ALA A 1 257 ? 14.875 -10.559 -21.671 1.00 86.50 257 ALA A N 1
ATOM 2036 C CA . ALA A 1 257 ? 15.643 -11.252 -22.706 1.00 86.50 257 ALA A CA 1
ATOM 2037 C C . ALA A 1 257 ? 16.964 -11.879 -22.205 1.00 86.50 257 ALA A C 1
ATOM 2039 O O . ALA A 1 257 ? 17.604 -12.631 -22.949 1.00 86.50 257 ALA A O 1
ATOM 2040 N N . LEU A 1 258 ? 17.410 -11.587 -20.974 1.00 84.50 258 LEU A N 1
ATOM 2041 C CA . LEU A 1 258 ? 18.657 -12.139 -20.441 1.00 84.50 258 LEU A CA 1
ATOM 2042 C C . LEU A 1 258 ? 18.501 -13.624 -20.079 1.00 84.50 258 LEU A C 1
ATOM 2044 O O . LEU A 1 258 ? 17.641 -13.988 -19.277 1.00 84.50 258 LEU A O 1
ATOM 2048 N N . PRO A 1 259 ? 19.401 -14.504 -20.551 1.00 82.44 259 PRO A N 1
ATOM 2049 C CA . PRO A 1 259 ? 19.430 -15.882 -20.086 1.00 82.44 259 PRO A CA 1
ATOM 2050 C C . PRO A 1 259 ? 19.706 -15.958 -18.577 1.00 82.44 259 PRO A C 1
ATOM 2052 O O . PRO A 1 259 ? 20.747 -15.486 -18.114 1.00 82.44 259 PRO A O 1
ATOM 2055 N N . LEU A 1 260 ? 18.845 -16.652 -17.821 1.00 76.69 260 LEU A N 1
ATOM 2056 C CA . LEU A 1 260 ? 18.990 -16.841 -16.364 1.00 76.69 260 LEU A CA 1
ATOM 2057 C C . LEU A 1 260 ? 20.380 -17.354 -15.952 1.00 76.69 260 LEU A C 1
ATOM 2059 O O . LEU A 1 260 ? 20.913 -16.960 -14.914 1.00 76.69 260 LEU A O 1
ATOM 2063 N N . ARG A 1 261 ? 21.018 -18.173 -16.801 1.00 80.62 261 ARG A N 1
ATOM 2064 C CA . ARG A 1 261 ? 22.387 -18.680 -16.593 1.00 80.62 261 ARG A CA 1
ATOM 2065 C C . ARG A 1 261 ? 23.449 -17.593 -16.411 1.00 80.62 261 ARG A C 1
ATOM 2067 O O . ARG A 1 261 ? 24.490 -17.881 -15.838 1.00 80.62 261 ARG A O 1
ATOM 2074 N N . LEU A 1 262 ? 23.209 -16.367 -16.878 1.00 79.81 262 LEU A N 1
ATOM 2075 C CA . LEU A 1 262 ? 24.132 -15.244 -16.688 1.00 79.81 262 LEU A CA 1
ATOM 2076 C C . LEU A 1 262 ? 24.035 -14.640 -15.278 1.00 79.81 262 LEU A C 1
ATOM 2078 O O . LEU A 1 262 ? 24.996 -14.038 -14.803 1.00 79.81 262 LEU A O 1
ATOM 2082 N N . LEU A 1 263 ? 22.903 -14.828 -14.591 1.00 75.50 263 LEU A N 1
ATOM 2083 C CA . LEU A 1 263 ? 22.671 -14.344 -13.227 1.00 75.50 263 LEU A CA 1
ATOM 2084 C C . LEU A 1 263 ? 23.034 -15.397 -12.163 1.00 75.50 263 LEU A C 1
ATOM 2086 O O . LEU A 1 263 ? 23.466 -15.036 -11.066 1.00 75.50 263 LEU A O 1
ATOM 2090 N N . LEU A 1 264 ? 22.936 -16.691 -12.497 1.00 70.31 264 LEU A N 1
ATOM 2091 C CA . LEU A 1 264 ? 23.214 -17.815 -11.587 1.00 70.31 264 LEU A CA 1
ATOM 2092 C C . LEU A 1 264 ? 24.607 -17.794 -10.917 1.00 70.31 264 LEU A C 1
ATOM 2094 O O . LEU A 1 264 ? 24.659 -18.003 -9.705 1.00 70.31 264 LEU A O 1
ATOM 2098 N N . PRO A 1 265 ? 25.730 -17.494 -11.604 1.00 67.94 265 PRO A N 1
ATOM 2099 C CA . PRO A 1 265 ? 27.054 -17.490 -10.971 1.00 67.94 265 PRO A CA 1
ATOM 2100 C C . PRO A 1 265 ? 27.186 -16.456 -9.847 1.00 67.94 265 PRO A C 1
ATOM 2102 O O . PRO A 1 265 ? 27.866 -16.694 -8.850 1.00 67.94 265 PRO A O 1
ATOM 2105 N N . ARG A 1 266 ? 26.507 -15.308 -9.978 1.00 63.34 266 ARG A N 1
ATOM 2106 C CA . ARG A 1 266 ? 26.517 -14.249 -8.957 1.00 63.34 266 ARG A CA 1
ATOM 2107 C C . ARG A 1 266 ? 25.639 -14.588 -7.756 1.00 63.34 266 ARG A C 1
ATOM 2109 O O . ARG A 1 266 ? 25.979 -14.206 -6.641 1.00 63.34 266 ARG A O 1
ATOM 2116 N N . LEU A 1 267 ? 24.563 -15.344 -7.974 1.00 63.28 267 LEU A N 1
ATOM 2117 C CA . LEU A 1 267 ? 23.712 -15.883 -6.909 1.00 63.28 267 LEU A CA 1
ATOM 2118 C C . LEU A 1 267 ? 24.421 -17.008 -6.144 1.00 63.28 267 LEU A C 1
ATOM 2120 O O . LEU A 1 267 ? 24.398 -17.031 -4.920 1.00 63.28 267 LEU A O 1
ATOM 2124 N N . ALA A 1 268 ? 25.124 -17.902 -6.844 1.00 60.00 268 ALA A N 1
ATOM 2125 C CA . ALA A 1 268 ? 25.906 -18.962 -6.207 1.00 60.00 268 ALA A CA 1
ATOM 2126 C C . ALA A 1 268 ? 27.037 -18.390 -5.331 1.00 60.00 268 ALA A C 1
ATOM 2128 O O . ALA A 1 268 ? 27.230 -18.821 -4.197 1.00 60.00 268 ALA A O 1
ATOM 2129 N N . ALA A 1 269 ? 27.740 -17.359 -5.812 1.00 57.66 269 ALA A N 1
ATOM 2130 C CA . ALA A 1 269 ? 28.799 -16.696 -5.050 1.00 57.66 269 ALA A CA 1
ATOM 2131 C C . ALA A 1 269 ? 28.285 -15.862 -3.858 1.00 57.66 269 ALA A C 1
ATOM 2133 O O . ALA A 1 269 ? 29.032 -15.641 -2.902 1.00 57.66 269 ALA A O 1
ATOM 2134 N N . SER A 1 270 ? 27.039 -15.375 -3.897 1.00 53.34 270 SER A N 1
ATOM 2135 C CA . SER A 1 270 ? 26.449 -14.606 -2.794 1.00 53.34 270 SER A CA 1
ATOM 2136 C C . SER A 1 270 ? 25.928 -15.496 -1.662 1.00 53.34 270 SER A C 1
ATOM 2138 O O . SER A 1 270 ? 26.021 -15.080 -0.510 1.00 53.34 270 SER A O 1
ATOM 2140 N N . VAL A 1 271 ? 25.484 -16.722 -1.968 1.00 52.38 271 VAL A N 1
ATOM 2141 C CA . VAL A 1 271 ? 25.065 -17.740 -0.982 1.00 52.38 271 VAL A CA 1
ATOM 2142 C C . VAL A 1 271 ? 26.252 -18.275 -0.171 1.00 52.38 271 VAL A C 1
ATOM 2144 O O . VAL A 1 271 ? 26.135 -18.460 1.038 1.00 52.38 271 VAL A O 1
ATOM 2147 N N . VAL A 1 272 ? 27.420 -18.450 -0.801 1.00 49.00 272 VAL A N 1
ATOM 2148 C CA . VAL A 1 272 ? 28.643 -18.943 -0.130 1.00 49.00 272 VAL A CA 1
ATOM 2149 C C . VAL A 1 272 ? 29.231 -17.920 0.854 1.00 49.00 272 VAL A C 1
ATOM 2151 O O . VAL A 1 272 ? 29.927 -18.293 1.788 1.00 49.00 272 VAL A O 1
ATOM 2154 N N . LYS A 1 273 ? 28.935 -16.623 0.693 1.00 42.59 273 LYS A N 1
ATOM 2155 C CA . LYS A 1 273 ? 29.418 -15.555 1.593 1.00 42.59 273 LYS A CA 1
ATOM 2156 C C . LYS A 1 273 ? 28.509 -15.282 2.799 1.00 42.59 273 LYS A C 1
ATOM 2158 O O . LYS A 1 273 ? 28.796 -14.367 3.565 1.00 42.59 273 LYS A O 1
ATOM 2163 N N . SER A 1 274 ? 27.401 -16.006 2.932 1.00 42.50 274 SER A N 1
ATOM 2164 C CA . SER A 1 274 ? 26.423 -15.854 4.021 1.00 42.50 274 SER A CA 1
ATOM 2165 C C . SER A 1 274 ? 26.364 -17.056 4.973 1.00 42.50 274 SER A C 1
ATOM 2167 O O . SER A 1 274 ? 25.414 -17.155 5.746 1.00 42.50 274 SER A O 1
ATOM 2169 N N . GLN A 1 275 ? 27.355 -17.951 4.906 1.00 36.38 275 GLN A N 1
ATOM 2170 C CA . GLN A 1 275 ? 27.600 -19.008 5.893 1.00 36.38 275 GLN A CA 1
ATOM 2171 C C . GLN A 1 275 ? 28.787 -18.641 6.778 1.00 36.38 275 GLN A C 1
ATOM 2173 O O . GLN A 1 275 ? 29.750 -18.049 6.238 1.00 36.38 275 GLN A O 1
#

pLDDT: mean 77.88, std 19.82, range [22.44, 97.56]

Foldseek 3Di:
DDDDDDPPDDPPDPPDPDPQQDAEALLCDLPCQVVHQQDDALVSSVVVSQVNWQFDDDPDDDKTKTWHWHWYPDPPTDIFIKMKIKDALVPAPHNFDVVCVVLVVPVQRHFRIKIKIFGFLDDDPVLVVVLVNCVRVVVVDDPDPPPPPPPNLGTQWIKIAGPNLEIETEDHAAVNSNHPRGGSVSVVSSVLSVSVSSVRPYYDYDPPDCPPHPLVQLVCLQVPLAGPCVVSVDDDRDDPPPQDPVNVNVVSVVSVPDDVVVSVVVVVVVVVVVD

Radius of gyration: 22.23 Å; chains: 1; bounding box: 50×71×71 Å

Organism: Musa balbisiana (NCBI:txid52838)

Secondary structure (DSSP, 8-state):
------------------TT--EEEGGGTTSTTSSS---SSHHHHHHHHHTTSEEEPPSSSS-EEEEEEEEESSSS-EEEEEEEEEEETTTSS-SS-HHHHHTT-GGGS--SEEEEEEEESS--HHHHHHHHHHTTTTTT----TTS----STTEEEEEEEETTSEEEEEEE--GGGT-SS--HHHHHHHHHHHHHHHT-SEEEE-----TTHHHHHHHHHHHHSS-TTGGGT------STT--HHHHHHHHHHHHTS-GGGTHHHHHHHHHTT-